Protein AF-A0A1V8UEM6-F1 (afdb_monomer)

Foldseek 3Di:
DPDDDDQCVVDPPFWDDPDADPPPRVVVRVVSGDDFQPVLVQVVVQVLDPPFDHWPHWDWDDDPPDIDIDTDGPDPDQDWDPPDPATEWAWSDWDCDLDPPHRNHTDTDTGDQDAAWCVVCVVVDDLVLLLQLLLQVLVVVLSVLPDDDPDFADKDFPPDDDDPDWADPDNGIIHDHDPCCLQALQADDQPTFGDDSSHTRHTYDNVRHHDDQLLVVVLDDPPLLDQDDPDPVPPPDDPVVSVSVRVSSVSSNVSNVVSQCPSPRNVVSVPQDNLVSCVVCCSNVVVVVPPLSVLVSLVVCQVCVVVNPHDDHRPDDQDPVSVVSD

Mean predicted aligned error: 10.41 Å

Solvent-accessible surface area (backbone atoms only — not comparable to full-atom values): 19768 Å² total; per-residue (Å²): 130,84,79,76,81,56,76,71,78,79,50,78,92,40,60,68,74,89,72,84,52,99,68,63,38,69,61,52,40,58,71,58,39,54,79,54,43,63,65,55,47,51,52,51,53,34,74,68,34,89,78,35,82,47,78,74,44,72,47,82,49,73,63,98,86,54,79,44,73,56,72,40,48,75,42,90,79,82,65,81,45,84,90,49,103,51,33,39,58,41,80,71,49,72,45,82,60,48,57,93,96,47,35,43,45,67,49,75,44,58,40,75,66,75,66,42,52,47,83,80,46,52,90,76,51,51,70,69,41,50,52,47,26,49,51,36,51,39,52,50,51,39,56,61,69,69,55,83,70,97,71,81,58,44,83,38,51,65,92,51,96,67,61,81,72,63,46,80,73,57,94,59,33,26,33,19,65,52,84,58,61,67,65,54,48,72,55,52,66,89,78,38,46,22,25,54,97,47,34,67,49,22,48,45,69,68,88,35,66,70,92,70,67,51,42,62,67,70,73,58,77,54,75,65,42,43,65,75,73,98,49,84,86,57,74,86,54,56,72,70,60,48,50,51,52,46,54,44,28,45,49,38,17,52,52,42,57,66,49,51,47,76,31,72,64,42,30,58,34,67,70,45,58,68,69,58,40,54,51,76,35,22,52,38,76,51,32,69,82,34,70,60,57,36,52,52,48,53,50,54,44,45,75,37,33,67,82,76,66,51,80,80,76,67,91,65,76,86,49,75,69,60,66,75,69,110

Sequence (326 aa):
MPARPRVKDAFDPYTYTQGRWLHKDEELRKVRSLKFDFEALLDVAIKCTIGAQRVVHCEKKEGGYNRVFLIRFDNESQQVNERTKVCTPRVIASSAWTGPGSVGAEYMITTVVPGKSLGDEWNSMNPLQHVECIKSLAGLAKDLCEANFPAFGSLYLNTRRHPFPTIALDADYCIGTDPETYRKGHLSRVKAVVLESAIVTGVIDWQHTAVEPAYVSEIETPDFGTELKLDEDLDNLHCDEQAAIIDDSERCAKVWAELAFPCYKMGKAVALEPVYRHFLAASYFGWLTKEIELISLINDIGRLWNAIGMTGECPYKVSNEDRERV

Secondary structure (DSSP, 8-state):
-PPPPPGGGTS-SSS--S---SSSHHHHHHHT-----HHHHHHHHHHTSTT--SEEEEEEEE-SS-EEEEEEESS--PPPP-SSSSB-PPEEEEE---STTS-SS-EEEEPPPPSEEHHHHGGG--HHHHHHHHHHHHHHHHHHHH---S--SEEEETTS---SSEEE-SSSEEEE--TTTTTS-------EEEEETTEEEEEE--TT-----TTTTTSS--GGGSPPP-STTSTTS-HHHHHHHHHHHHHHHHHHHHHHTTSHHHHHHHTS-HHHHHHHTTTTTTGGG-HHHHHHHHHHHHHHTTTTT--SS-S----HHHHH--

Structure (mmCIF, N/CA/C/O backbone):
data_AF-A0A1V8UEM6-F1
#
_entry.id   AF-A0A1V8UEM6-F1
#
loop_
_atom_site.group_PDB
_atom_site.id
_atom_site.type_symbol
_atom_site.label_atom_id
_atom_site.label_alt_id
_atom_site.label_comp_id
_atom_site.label_asym_id
_atom_site.label_entity_id
_atom_site.label_seq_id
_atom_site.pdbx_PDB_ins_code
_atom_site.Cartn_x
_atom_site.Cartn_y
_atom_site.Cartn_z
_atom_site.occupancy
_atom_site.B_iso_or_equiv
_atom_site.auth_seq_id
_atom_site.auth_comp_id
_atom_site.auth_asym_id
_atom_site.auth_atom_id
_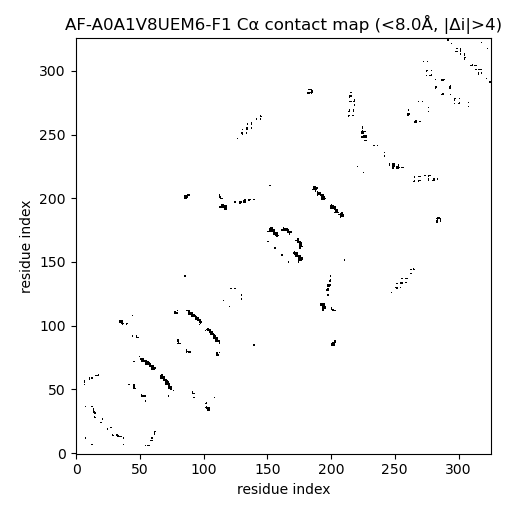atom_site.pdbx_PDB_model_num
ATOM 1 N N . MET A 1 1 ? -19.558 11.510 40.513 1.00 35.66 1 MET A N 1
ATOM 2 C CA . MET A 1 1 ? -18.547 11.903 39.507 1.00 35.66 1 MET A CA 1
ATOM 3 C C . MET A 1 1 ? -19.269 12.157 38.195 1.00 35.66 1 MET A C 1
ATOM 5 O O . MET A 1 1 ? -20.147 11.356 37.890 1.00 35.66 1 MET A O 1
ATOM 9 N N . PRO A 1 2 ? -18.989 13.245 37.459 1.00 35.34 2 PRO A N 1
ATOM 10 C CA . PRO A 1 2 ? -19.579 13.424 36.136 1.00 35.34 2 PRO A CA 1
ATOM 11 C C . PRO A 1 2 ? -19.119 12.276 35.228 1.00 35.34 2 PRO A C 1
ATOM 13 O O . PRO A 1 2 ? -17.953 11.878 35.272 1.00 35.34 2 PRO A O 1
ATOM 16 N N . ALA A 1 3 ? -20.048 11.701 34.462 1.00 47.12 3 ALA A N 1
ATOM 17 C CA . ALA A 1 3 ? -19.729 10.683 33.470 1.00 47.12 3 ALA A CA 1
ATOM 18 C C . ALA A 1 3 ? -18.689 11.253 32.492 1.00 47.12 3 ALA A C 1
ATOM 20 O O . ALA A 1 3 ? -18.850 12.373 32.006 1.00 47.12 3 ALA A O 1
ATOM 21 N N . ARG A 1 4 ? -17.603 10.511 32.237 1.00 48.50 4 ARG A N 1
ATOM 22 C CA . ARG A 1 4 ? -16.631 10.887 31.199 1.00 48.50 4 ARG A CA 1
ATOM 23 C C . ARG A 1 4 ? -17.366 11.000 29.851 1.00 48.50 4 ARG A C 1
ATOM 25 O O . ARG A 1 4 ? -18.235 10.159 29.606 1.00 48.50 4 ARG A O 1
ATOM 32 N N . PRO A 1 5 ? -17.028 11.984 28.995 1.00 53.19 5 PRO A N 1
ATOM 33 C CA . PRO A 1 5 ? -17.614 12.097 27.661 1.00 53.19 5 PRO A CA 1
ATOM 34 C C . PRO A 1 5 ? -17.446 10.784 26.902 1.00 53.19 5 PRO A C 1
ATOM 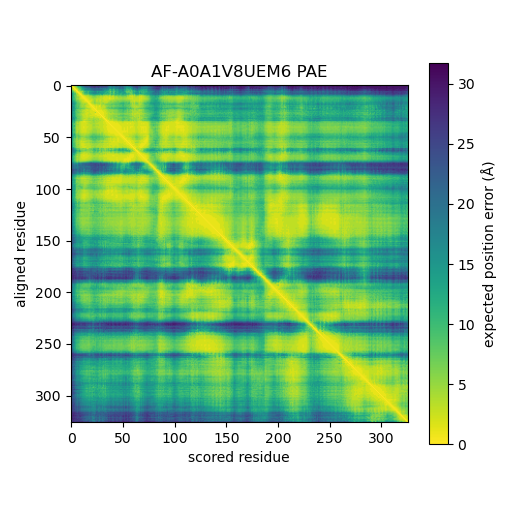36 O O . PRO A 1 5 ? -16.393 10.143 27.008 1.00 53.19 5 PRO A O 1
ATOM 39 N N . ARG A 1 6 ? -18.471 10.365 26.158 1.00 61.41 6 ARG A N 1
ATOM 40 C CA . ARG A 1 6 ? -18.336 9.193 25.291 1.00 61.41 6 ARG A CA 1
ATOM 41 C C . ARG A 1 6 ? -17.436 9.581 24.124 1.00 61.41 6 ARG A C 1
ATOM 43 O O . ARG A 1 6 ? -17.444 10.725 23.685 1.00 61.41 6 ARG A O 1
ATOM 50 N N . VAL A 1 7 ? -16.668 8.633 23.597 1.00 66.12 7 VAL A N 1
ATOM 51 C CA . VAL A 1 7 ? -15.707 8.894 22.509 1.00 66.12 7 VAL A CA 1
ATOM 52 C C . VAL A 1 7 ? -16.383 9.542 21.290 1.00 66.12 7 VAL A C 1
ATOM 54 O O . VAL A 1 7 ? -15.817 10.442 20.677 1.00 66.12 7 VAL A O 1
ATOM 57 N N . LYS A 1 8 ? -17.630 9.156 20.993 1.00 59.00 8 LYS A N 1
ATOM 58 C CA . LYS A 1 8 ? -18.454 9.744 19.923 1.00 59.00 8 LYS A CA 1
ATOM 59 C C . LYS A 1 8 ? -18.778 11.235 20.089 1.00 59.00 8 LYS A C 1
ATOM 61 O O . LYS A 1 8 ? -19.199 11.864 19.128 1.00 59.00 8 LYS A O 1
ATOM 66 N N . ASP A 1 9 ? -18.618 11.797 21.285 1.00 67.12 9 ASP A N 1
ATOM 67 C CA . ASP A 1 9 ? -18.887 13.216 21.532 1.00 67.12 9 ASP A CA 1
ATOM 68 C C . ASP A 1 9 ? -17.714 14.094 21.042 1.00 67.12 9 ASP A C 1
ATOM 70 O O . ASP A 1 9 ? -17.859 15.308 20.924 1.00 67.12 9 ASP A O 1
ATOM 74 N N . ALA A 1 10 ? -16.555 13.489 20.735 1.00 75.56 10 ALA A N 1
ATOM 75 C CA . ALA A 1 10 ? -15.357 14.190 20.273 1.00 75.56 10 ALA A CA 1
ATOM 76 C C . ALA A 1 10 ? -15.294 14.379 18.745 1.00 75.56 10 ALA A C 1
ATOM 78 O O . ALA A 1 10 ? -14.666 15.329 18.280 1.00 75.56 10 ALA A O 1
ATOM 79 N N . PHE A 1 11 ? -15.912 13.491 17.957 1.00 85.00 11 PHE A N 1
ATOM 80 C CA . PHE A 1 11 ? -15.949 13.580 16.492 1.00 85.00 11 PHE A CA 1
ATOM 81 C C . PHE A 1 11 ? -17.078 12.726 15.895 1.00 85.00 11 PHE A C 1
ATOM 83 O O . PHE A 1 11 ? -17.562 11.788 16.522 1.00 85.00 11 PHE A O 1
ATOM 90 N N . ASP A 1 12 ? -17.453 13.014 14.645 1.00 87.75 12 ASP A N 1
ATOM 91 C CA . ASP A 1 12 ? -18.433 12.228 13.886 1.00 87.75 12 ASP A CA 1
ATOM 92 C C . ASP A 1 12 ? -17.777 11.016 13.175 1.00 87.75 12 ASP A C 1
ATOM 94 O O . ASP A 1 12 ? -16.992 11.211 12.231 1.00 87.75 12 ASP A O 1
ATOM 98 N N . PRO A 1 13 ? -18.091 9.762 13.566 1.00 88.12 13 PRO A N 1
ATOM 99 C CA . PRO A 1 13 ? -17.547 8.560 12.928 1.00 88.12 13 PRO A CA 1
ATOM 100 C C . PRO A 1 13 ? -18.233 8.202 11.594 1.00 88.12 13 PRO A C 1
ATOM 102 O O . PRO A 1 13 ? -17.740 7.343 10.854 1.00 88.12 13 PRO A O 1
ATOM 105 N N . TYR A 1 14 ? -19.365 8.836 11.267 1.00 88.81 14 TYR A N 1
ATOM 106 C CA . TYR A 1 14 ? -20.274 8.402 10.202 1.00 88.81 14 TYR A CA 1
ATOM 107 C C . TYR A 1 14 ? -20.132 9.175 8.896 1.00 88.81 14 TYR A C 1
ATOM 109 O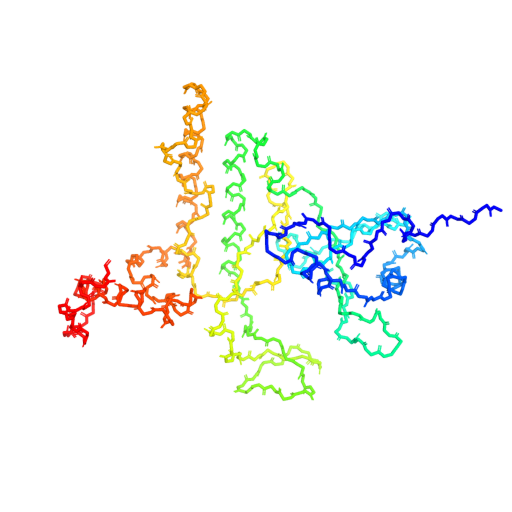 O . TYR A 1 14 ? -20.471 8.635 7.837 1.00 88.81 14 TYR A O 1
ATOM 117 N N . THR A 1 15 ? -19.668 10.420 8.934 1.00 86.62 15 THR A N 1
ATOM 118 C CA . THR A 1 15 ? -19.617 11.288 7.748 1.00 86.62 15 THR A CA 1
ATOM 119 C C . THR A 1 15 ? -18.204 11.394 7.200 1.00 86.62 15 THR A C 1
ATOM 121 O O . THR A 1 15 ? -17.257 11.572 7.960 1.00 86.62 15 THR A O 1
ATOM 124 N N . TYR A 1 16 ? -18.069 11.325 5.874 1.00 83.94 16 TYR A N 1
ATOM 125 C CA . TYR A 1 16 ? -16.806 11.596 5.192 1.00 83.94 16 TYR A CA 1
ATOM 126 C C . TYR A 1 16 ? -16.480 13.095 5.232 1.00 83.94 16 TYR A C 1
ATOM 128 O O . TYR A 1 16 ? -17.301 13.929 4.841 1.00 83.94 16 TYR A O 1
ATOM 136 N N . THR A 1 17 ? -15.277 13.430 5.693 1.00 84.25 17 THR A N 1
ATOM 137 C CA . THR A 1 17 ? -14.849 14.804 5.991 1.00 84.25 17 THR A CA 1
ATOM 138 C C . THR A 1 17 ? -13.594 15.255 5.247 1.00 84.25 17 THR A C 1
ATOM 140 O O . THR A 1 17 ? -13.463 16.456 5.025 1.00 84.25 17 THR A O 1
ATOM 143 N N . GLN A 1 18 ? -12.727 14.336 4.807 1.00 79.50 18 GLN A N 1
ATOM 144 C CA . GLN A 1 18 ? -11.406 14.680 4.252 1.00 79.50 18 GLN A CA 1
ATOM 145 C C . GLN A 1 18 ? -11.382 15.351 2.869 1.00 79.50 18 GLN A C 1
ATOM 147 O O . GLN A 1 18 ? -10.369 15.944 2.513 1.00 79.50 18 GLN A O 1
ATOM 152 N N . GLY A 1 19 ? -12.455 15.283 2.084 1.00 80.06 19 GLY A N 1
ATOM 153 C CA . GLY A 1 19 ? -12.450 15.788 0.7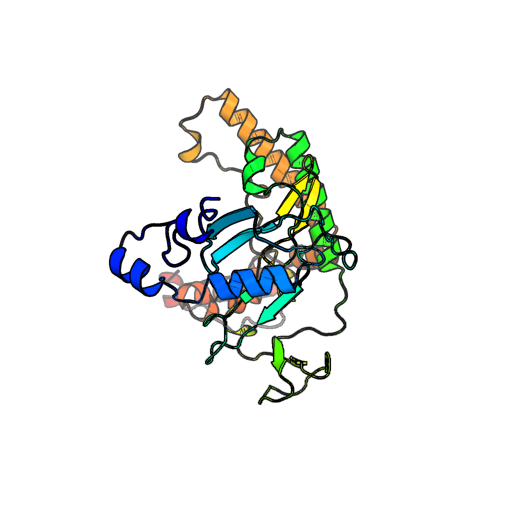10 1.00 80.06 19 GLY A CA 1
ATOM 154 C C . GLY A 1 19 ? -13.765 16.431 0.295 1.00 80.06 19 GLY A C 1
ATOM 155 O O . GLY A 1 19 ? -14.796 16.297 0.969 1.00 80.06 19 GLY A O 1
ATOM 156 N N . ARG A 1 20 ? -13.713 17.140 -0.832 1.00 83.88 20 ARG A N 1
ATOM 157 C CA . ARG A 1 20 ? -14.875 17.682 -1.538 1.00 83.88 20 ARG A CA 1
ATOM 158 C C . ARG A 1 20 ? -14.791 17.304 -3.003 1.00 83.88 20 ARG A C 1
ATOM 160 O O . ARG A 1 20 ? -13.701 17.239 -3.566 1.00 83.88 20 ARG A O 1
ATOM 167 N N . TRP A 1 21 ? -15.943 17.071 -3.612 1.00 84.06 21 TRP A N 1
ATOM 168 C CA . TRP A 1 21 ? -16.027 16.843 -5.049 1.00 84.06 21 TRP A CA 1
ATOM 169 C C . TRP A 1 21 ? -16.442 18.121 -5.760 1.00 84.06 21 TRP A C 1
ATOM 171 O O . TRP A 1 21 ? -17.300 18.858 -5.287 1.00 84.06 21 TRP A O 1
ATOM 181 N N . LEU A 1 22 ? -15.872 18.358 -6.939 1.00 88.69 22 LEU A N 1
ATOM 182 C CA . LEU A 1 22 ? -16.297 19.471 -7.791 1.00 88.69 22 LEU A CA 1
ATOM 183 C C . LEU A 1 22 ? -17.721 19.266 -8.332 1.00 88.69 22 LEU A C 1
ATOM 185 O O . LEU A 1 22 ? -18.439 20.227 -8.586 1.00 88.69 22 LEU A O 1
ATOM 189 N N . HIS A 1 23 ? -18.146 18.010 -8.489 1.00 87.88 23 HIS A N 1
ATOM 190 C CA . HIS A 1 23 ? -19.462 17.644 -8.999 1.00 87.88 23 HIS A CA 1
ATOM 191 C C . HIS A 1 23 ? -20.229 16.812 -7.967 1.00 87.88 23 HIS A C 1
ATOM 193 O O . HIS A 1 23 ? -19.696 15.820 -7.476 1.00 87.88 23 HIS A O 1
ATOM 199 N N . LYS A 1 24 ? -21.487 17.183 -7.679 1.00 89.06 24 LYS A N 1
ATOM 200 C CA . LYS A 1 24 ? -22.407 16.441 -6.788 1.00 89.06 24 LYS A CA 1
ATOM 201 C C . LYS A 1 24 ? -21.837 16.143 -5.391 1.00 89.06 24 LYS A C 1
ATOM 203 O O . LYS A 1 24 ? -21.993 15.045 -4.860 1.00 89.06 24 LYS A O 1
ATOM 208 N N . ASP A 1 25 ? -21.136 17.112 -4.801 1.00 88.81 25 ASP A N 1
ATOM 209 C CA . ASP A 1 25 ? -20.469 16.954 -3.501 1.00 88.81 25 ASP A CA 1
ATOM 210 C C . ASP A 1 25 ? -21.409 16.460 -2.395 1.00 88.81 25 ASP A C 1
ATOM 212 O O . ASP A 1 25 ? -21.073 15.547 -1.640 1.00 88.81 25 ASP A O 1
ATOM 216 N N . GLU A 1 26 ? -22.597 17.056 -2.296 1.00 89.25 26 GLU A N 1
ATOM 217 C CA . GLU A 1 26 ? -23.545 16.723 -1.241 1.00 89.25 26 GLU A CA 1
ATOM 218 C C . GLU A 1 26 ? -24.074 15.294 -1.396 1.00 89.25 26 GLU A C 1
ATOM 220 O O . GLU A 1 26 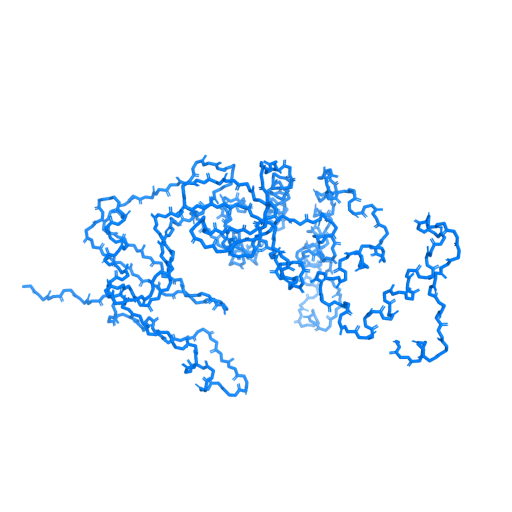? -24.115 14.537 -0.423 1.00 89.25 26 GLU A O 1
ATOM 225 N N . GLU A 1 27 ? -24.442 14.895 -2.614 1.00 89.00 27 GLU A N 1
ATOM 226 C CA . GLU A 1 27 ? -24.907 13.544 -2.906 1.00 89.00 27 GLU A CA 1
ATOM 227 C C . GLU A 1 27 ? -23.800 12.514 -2.675 1.00 89.00 27 GLU A C 1
ATOM 229 O O . GLU A 1 27 ? -24.042 11.490 -2.034 1.00 89.00 27 GLU A O 1
ATOM 234 N N . LEU A 1 28 ? -22.573 12.796 -3.120 1.00 85.44 28 LEU A N 1
ATOM 235 C CA . LEU A 1 28 ? -21.431 11.902 -2.924 1.00 85.44 28 LEU A CA 1
ATOM 236 C C . LEU A 1 28 ? -21.079 11.746 -1.439 1.00 85.44 28 LEU A C 1
ATOM 238 O O . LEU A 1 28 ? -20.821 10.628 -0.988 1.00 85.44 28 LEU A O 1
ATOM 242 N N . ARG A 1 29 ? -21.156 12.818 -0.639 1.00 86.69 29 ARG A N 1
ATOM 243 C CA . ARG A 1 29 ? -20.989 12.730 0.821 1.00 86.69 29 ARG A CA 1
ATOM 244 C C . ARG A 1 29 ? -22.099 11.927 1.494 1.00 86.69 29 ARG A C 1
ATOM 246 O O . ARG A 1 29 ? -21.801 11.157 2.407 1.00 86.69 29 ARG A O 1
ATOM 253 N N . LYS A 1 30 ? -23.353 12.061 1.046 1.00 85.88 30 LYS A N 1
ATOM 254 C CA . LYS A 1 30 ? -24.478 11.255 1.554 1.00 85.88 30 LYS A CA 1
ATOM 255 C C . LYS A 1 30 ? -24.289 9.771 1.244 1.00 85.88 30 LYS A C 1
ATOM 257 O O . LYS A 1 30 ? -24.444 8.954 2.145 1.00 85.88 30 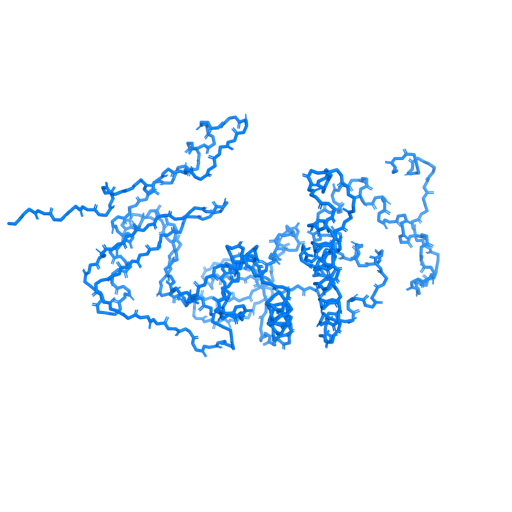LYS A O 1
ATOM 262 N N . VAL A 1 31 ? -23.899 9.427 0.015 1.00 84.56 31 VAL A N 1
ATOM 263 C CA . VAL A 1 31 ? -23.644 8.033 -0.402 1.00 84.56 31 VAL A CA 1
ATOM 264 C C . VAL A 1 31 ? -22.458 7.426 0.350 1.00 84.56 31 VAL A C 1
ATOM 266 O O . VAL A 1 31 ? -22.478 6.245 0.680 1.00 84.56 31 VAL A O 1
ATOM 269 N N . ARG A 1 32 ? -21.437 8.227 0.671 1.00 82.38 32 ARG A N 1
ATOM 270 C CA . ARG A 1 32 ? -20.277 7.784 1.457 1.00 82.38 32 ARG A CA 1
ATOM 271 C C . ARG A 1 32 ? -20.501 7.829 2.965 1.00 82.38 32 ARG A C 1
ATOM 273 O O . ARG A 1 32 ? -19.556 7.551 3.700 1.00 82.38 32 ARG A O 1
ATOM 280 N N . SER A 1 33 ? -21.694 8.184 3.448 1.00 83.25 33 SER A N 1
ATOM 281 C CA . SER A 1 33 ? -22.037 8.071 4.866 1.00 83.25 33 SER A CA 1
ATOM 282 C C . SER A 1 33 ? -22.341 6.613 5.203 1.00 83.25 33 SER A C 1
ATOM 284 O O . SER A 1 33 ? -23.267 6.017 4.662 1.00 83.25 33 SER A O 1
ATOM 286 N N . LEU A 1 34 ? -21.554 6.039 6.111 1.00 83.50 34 LEU A N 1
ATOM 287 C CA . LEU A 1 34 ? -21.739 4.676 6.592 1.00 83.50 34 LEU A CA 1
ATOM 288 C C . LEU A 1 34 ? -22.313 4.737 8.003 1.00 83.50 34 LEU A C 1
ATOM 290 O O . LEU A 1 34 ? -21.684 5.306 8.899 1.00 83.50 34 LEU A O 1
ATOM 294 N N . LYS A 1 35 ? -23.498 4.151 8.185 1.00 85.50 35 LYS A N 1
ATOM 295 C CA . LYS A 1 35 ? -24.111 3.952 9.499 1.00 85.50 35 LYS A CA 1
ATOM 296 C C . LYS A 1 35 ? -23.724 2.578 10.020 1.00 85.50 35 LYS A C 1
ATOM 298 O O . LYS A 1 35 ? -23.972 1.581 9.355 1.00 85.50 35 LYS A O 1
ATOM 303 N N . PHE A 1 36 ? -23.145 2.553 11.206 1.00 91.38 36 PHE A N 1
ATOM 304 C CA . PHE A 1 36 ? -22.746 1.344 11.912 1.00 91.38 36 PHE A CA 1
ATOM 305 C C . PHE A 1 36 ? -22.768 1.636 13.415 1.00 91.38 36 PHE A C 1
ATOM 307 O O . PHE A 1 36 ? -22.827 2.798 13.823 1.00 91.38 36 PHE A O 1
ATOM 314 N N . ASP A 1 37 ? -22.755 0.605 14.244 1.00 92.38 37 ASP A N 1
ATOM 315 C CA . ASP A 1 37 ? -22.685 0.759 15.690 1.00 92.38 37 ASP A CA 1
ATOM 316 C C . ASP A 1 37 ? -21.231 1.003 16.116 1.00 92.38 37 ASP A C 1
ATOM 318 O O . ASP A 1 37 ? -20.429 0.081 16.279 1.00 92.38 37 ASP A O 1
ATOM 322 N N . PHE A 1 38 ? -20.879 2.283 16.255 1.00 91.94 38 PHE A N 1
ATOM 323 C CA . PHE A 1 38 ? -19.532 2.692 16.642 1.00 91.94 38 PHE A CA 1
ATOM 324 C C . PHE A 1 38 ? -19.169 2.243 18.064 1.00 91.94 38 PHE A C 1
ATOM 326 O O . PHE A 1 38 ? -18.025 1.870 18.302 1.00 91.94 38 PHE A O 1
ATOM 333 N N . GLU A 1 39 ? -20.123 2.220 18.996 1.00 91.56 39 GLU A N 1
ATOM 334 C CA . GLU A 1 39 ? -19.853 1.781 20.372 1.00 91.56 39 GLU A CA 1
ATOM 335 C C . GLU A 1 39 ? -19.611 0.268 20.407 1.00 91.56 39 GLU A C 1
ATOM 337 O O . GLU A 1 39 ? -18.652 -0.184 21.030 1.00 91.56 39 GLU A O 1
ATOM 342 N N . ALA A 1 40 ? -20.389 -0.513 19.648 1.00 93.12 40 ALA A N 1
ATOM 343 C CA . ALA A 1 40 ? -20.135 -1.944 19.496 1.00 93.12 40 ALA A CA 1
ATOM 344 C C . ALA A 1 40 ? -18.751 -2.226 18.885 1.00 93.12 40 ALA A C 1
ATOM 346 O O . ALA A 1 40 ? -18.084 -3.177 19.293 1.00 93.12 40 ALA A O 1
ATOM 347 N N . LEU A 1 41 ? -18.282 -1.396 17.942 1.00 93.75 41 LEU A N 1
ATOM 348 C CA . LEU A 1 41 ? -16.925 -1.514 17.398 1.00 93.75 41 LEU A CA 1
ATOM 349 C C . LEU A 1 41 ? -15.855 -1.276 18.477 1.00 93.75 41 LEU A C 1
ATOM 351 O O . LEU A 1 41 ? -14.890 -2.039 18.556 1.00 93.75 41 LEU A O 1
ATOM 355 N N . LEU A 1 42 ? -16.027 -0.256 19.328 1.00 92.69 42 LEU A N 1
ATOM 356 C CA . LEU A 1 42 ? -15.114 0.001 20.448 1.00 92.69 42 LEU A CA 1
ATOM 357 C C . LEU A 1 42 ? -15.135 -1.144 21.470 1.00 92.69 42 LEU A C 1
ATOM 359 O O . LEU A 1 42 ? -14.075 -1.550 21.946 1.00 92.69 42 LEU A O 1
ATOM 363 N N . ASP A 1 43 ? -16.307 -1.713 21.758 1.00 93.00 43 ASP A N 1
ATOM 364 C CA . ASP A 1 43 ? -16.449 -2.866 22.652 1.00 93.00 43 ASP A CA 1
ATOM 365 C C . ASP A 1 43 ? -15.702 -4.095 22.128 1.00 93.00 43 ASP A C 1
ATOM 367 O O . ASP A 1 43 ? -15.044 -4.800 22.899 1.00 93.00 43 ASP A O 1
ATOM 371 N N . VAL A 1 44 ? -15.775 -4.364 20.819 1.00 93.69 44 VAL A N 1
ATOM 372 C CA . VAL A 1 44 ? -14.976 -5.423 20.185 1.00 93.69 44 VAL A CA 1
ATOM 373 C C . VAL A 1 44 ? -13.485 -5.118 20.348 1.00 93.69 44 VAL A C 1
ATOM 375 O O . VAL A 1 44 ? -12.726 -5.992 20.762 1.00 93.69 44 VAL A O 1
ATOM 378 N N . ALA A 1 45 ? -13.063 -3.879 20.088 1.00 92.12 45 ALA A N 1
ATOM 379 C CA . ALA A 1 45 ? -11.662 -3.481 20.185 1.00 92.12 45 ALA A CA 1
ATOM 380 C C . ALA A 1 45 ? -11.095 -3.622 21.610 1.00 92.12 45 ALA A C 1
ATOM 382 O O . ALA A 1 45 ? -9.979 -4.119 21.772 1.00 92.12 45 ALA A O 1
ATOM 383 N N . ILE A 1 46 ? -11.873 -3.274 22.642 1.00 91.94 46 ILE A N 1
ATOM 384 C CA . ILE A 1 46 ? -11.509 -3.497 24.051 1.00 91.94 46 ILE A CA 1
ATOM 385 C C . ILE A 1 46 ? -11.383 -4.999 24.333 1.00 91.94 46 ILE A C 1
ATOM 387 O O . ILE A 1 46 ? -10.349 -5.441 24.826 1.00 91.94 46 ILE A O 1
ATOM 391 N N . LYS A 1 47 ? -12.397 -5.804 23.981 1.00 92.19 47 LYS A N 1
ATOM 392 C CA . LYS A 1 47 ? -12.410 -7.257 24.253 1.00 92.19 47 LYS A CA 1
ATOM 393 C C . LYS A 1 47 ? -11.238 -7.996 23.611 1.00 92.19 47 LYS A C 1
ATOM 395 O O . LYS A 1 47 ? -10.748 -8.972 24.171 1.00 92.19 47 LYS A O 1
ATOM 400 N N . CYS A 1 48 ? -10.806 -7.547 22.438 1.00 89.56 48 CYS A N 1
ATOM 401 C CA . CYS A 1 48 ? -9.709 -8.154 21.695 1.00 89.56 48 CYS A CA 1
ATOM 402 C C . CYS A 1 48 ? -8.317 -7.673 22.145 1.00 89.56 48 CYS A C 1
ATOM 404 O O . CYS A 1 48 ? -7.313 -8.234 21.705 1.00 89.56 48 CYS A O 1
ATOM 406 N N . THR A 1 49 ? -8.233 -6.669 23.023 1.00 86.56 49 THR A N 1
ATOM 407 C CA . THR A 1 49 ? -6.963 -6.084 23.469 1.00 86.56 49 THR A CA 1
ATOM 408 C C . THR A 1 49 ? -6.646 -6.508 24.904 1.00 86.56 49 THR A C 1
ATOM 410 O O . THR A 1 49 ? -7.344 -6.156 25.852 1.00 86.56 49 THR A O 1
ATOM 413 N N . ILE A 1 50 ? -5.557 -7.262 25.085 1.00 85.38 50 ILE A N 1
ATOM 414 C CA . ILE A 1 50 ? -5.182 -7.842 26.385 1.00 85.38 50 ILE A CA 1
ATOM 415 C C . ILE A 1 50 ? -4.928 -6.741 27.421 1.00 85.38 50 ILE A C 1
ATOM 417 O O . ILE A 1 50 ? -3.993 -5.959 27.287 1.00 85.38 50 ILE A O 1
ATOM 421 N N . GLY A 1 51 ? -5.723 -6.722 28.491 1.00 86.38 51 GLY A N 1
ATOM 422 C CA . GLY A 1 51 ? -5.568 -5.777 29.600 1.00 86.38 51 GLY A CA 1
ATOM 423 C C . GLY A 1 51 ? -6.210 -4.405 29.375 1.00 86.38 51 GLY A C 1
ATOM 424 O O . GLY A 1 51 ? -6.166 -3.585 30.287 1.00 86.38 51 GLY A O 1
ATOM 425 N N . ALA A 1 52 ? -6.826 -4.157 28.216 1.00 89.56 52 ALA A N 1
ATOM 426 C CA . ALA A 1 52 ? -7.602 -2.944 27.989 1.00 89.56 52 ALA A CA 1
ATOM 427 C C . ALA A 1 52 ? -8.944 -3.031 28.727 1.00 89.56 52 ALA A C 1
ATOM 429 O O . ALA A 1 52 ? -9.630 -4.053 28.674 1.00 89.56 52 ALA A O 1
ATOM 430 N N . GLN A 1 53 ? -9.342 -1.949 29.392 1.00 90.50 53 GLN A N 1
ATOM 431 C CA . GLN A 1 53 ? -10.664 -1.824 30.014 1.00 90.50 53 GLN A CA 1
ATOM 432 C C . GLN A 1 53 ? -11.478 -0.690 29.402 1.00 90.50 53 GLN A C 1
ATOM 434 O O . GLN A 1 53 ? -12.708 -0.728 29.441 1.00 90.50 53 GLN A O 1
ATOM 439 N N . ARG A 1 54 ? -10.818 0.333 28.849 1.00 89.69 54 ARG A N 1
ATOM 440 C CA . ARG A 1 54 ? -11.503 1.455 28.203 1.00 89.69 54 ARG A CA 1
ATOM 441 C C . ARG A 1 54 ? -10.665 2.086 27.100 1.00 89.69 54 ARG A C 1
ATOM 443 O O . ARG A 1 54 ? -9.438 2.048 27.118 1.00 89.69 54 ARG A O 1
ATOM 450 N N . VAL A 1 55 ? -11.348 2.780 26.200 1.00 89.12 55 VAL A N 1
ATOM 451 C CA . VAL A 1 55 ? -10.720 3.695 25.244 1.00 89.12 55 VAL A CA 1
ATOM 452 C C . VAL A 1 55 ? -10.391 5.010 25.953 1.00 89.12 55 VAL A C 1
ATOM 454 O O . VAL A 1 55 ? -11.261 5.619 26.580 1.00 89.12 55 VAL A O 1
ATOM 457 N N . VAL A 1 56 ? -9.135 5.450 25.873 1.00 89.69 56 VAL A N 1
ATOM 458 C CA . VAL A 1 56 ? -8.688 6.747 26.417 1.00 89.69 56 VAL A CA 1
ATOM 459 C C . VAL A 1 56 ? -8.635 7.830 25.351 1.00 89.69 56 VAL A C 1
ATOM 461 O O . VAL A 1 56 ? -8.797 9.006 25.665 1.00 89.69 56 VAL A O 1
ATOM 464 N N . HIS A 1 57 ? -8.424 7.438 24.097 1.00 87.69 57 HIS A N 1
ATOM 465 C CA . HIS A 1 57 ? -8.394 8.347 22.967 1.00 87.69 57 HIS A CA 1
ATOM 466 C C . HIS A 1 57 ? -8.784 7.601 21.694 1.00 87.69 57 HIS A C 1
ATOM 468 O O . HIS A 1 57 ? -8.434 6.437 21.517 1.00 87.69 57 HIS A O 1
ATOM 474 N N . CYS A 1 58 ? -9.493 8.282 20.807 1.00 88.75 58 CYS A N 1
ATOM 475 C CA . CYS A 1 58 ? -9.770 7.793 19.471 1.00 88.75 58 CYS A CA 1
ATOM 476 C C . CYS A 1 58 ? -9.737 8.980 18.521 1.00 88.75 58 CYS A C 1
ATOM 478 O O . CYS A 1 58 ? -10.344 10.011 18.808 1.00 88.75 58 CYS A O 1
ATOM 480 N N . GLU A 1 59 ? -9.083 8.807 17.385 1.00 87.94 59 GLU A N 1
ATOM 481 C CA . GLU A 1 59 ? -9.155 9.743 16.270 1.00 87.94 59 GLU A CA 1
ATOM 482 C C . GLU A 1 59 ? -9.584 9.011 15.002 1.00 87.94 59 GLU A C 1
ATOM 484 O O . GLU A 1 59 ? -9.364 7.806 14.850 1.00 87.94 59 GLU A O 1
ATOM 489 N N . LYS A 1 60 ? -10.213 9.746 14.087 1.00 88.12 60 LYS A N 1
ATOM 490 C CA . LYS A 1 60 ? -10.627 9.239 12.782 1.00 88.12 60 LYS A CA 1
ATOM 491 C C . LYS A 1 60 ? -9.672 9.759 11.714 1.00 88.12 60 LYS A C 1
ATOM 493 O O . LYS A 1 60 ? -9.528 10.967 11.551 1.00 88.12 60 LYS A O 1
ATOM 498 N N . LYS A 1 61 ? -9.094 8.844 10.941 1.00 84.75 61 LYS A N 1
ATOM 499 C CA . LYS A 1 61 ? -8.410 9.118 9.675 1.00 84.75 61 LYS A CA 1
ATOM 500 C C . LYS A 1 61 ? -9.212 8.492 8.542 1.00 84.75 61 LYS A C 1
ATOM 502 O O . LYS A 1 61 ? -9.747 7.396 8.675 1.00 84.75 61 LYS A O 1
ATOM 507 N N . GLU A 1 62 ? -9.345 9.195 7.429 1.00 78.81 62 GLU A N 1
ATOM 508 C CA . GLU A 1 62 ? -10.184 8.744 6.318 1.00 78.81 62 GLU A CA 1
ATOM 509 C C . GLU A 1 62 ? -9.340 8.664 5.056 1.00 78.81 62 GLU A C 1
ATOM 511 O O . GLU A 1 62 ? -8.653 9.619 4.720 1.00 78.81 62 GLU A O 1
ATOM 516 N N . GLY A 1 63 ? -9.388 7.525 4.367 1.00 70.62 63 GLY A N 1
ATOM 517 C CA . GLY A 1 63 ? -8.778 7.362 3.052 1.00 70.62 63 GLY A CA 1
ATOM 518 C C . GLY A 1 63 ? -9.818 7.371 1.930 1.00 70.62 63 GLY A C 1
ATOM 519 O O . GLY A 1 63 ? -11.010 7.619 2.136 1.00 70.62 63 GLY A O 1
ATOM 520 N N . GLY A 1 64 ? -9.369 7.034 0.719 1.00 66.69 64 GLY A N 1
ATOM 521 C CA . GLY A 1 64 ? -10.248 6.877 -0.446 1.00 66.69 64 GLY A CA 1
ATOM 522 C C . GLY A 1 64 ? -11.205 5.679 -0.356 1.00 66.69 64 GLY A C 1
ATOM 523 O O . GLY A 1 64 ? -12.286 5.721 -0.945 1.00 66.69 64 GLY A O 1
ATOM 524 N N . TYR A 1 65 ? -10.855 4.649 0.421 1.00 72.06 65 TYR A N 1
ATOM 525 C CA . TYR A 1 65 ? -11.592 3.377 0.479 1.00 72.06 65 TYR A CA 1
ATOM 526 C C . TYR A 1 65 ? -12.146 3.063 1.871 1.00 72.06 65 TYR A C 1
ATOM 528 O O . TYR A 1 65 ? -13.320 2.729 1.994 1.00 72.06 65 TYR A O 1
ATOM 536 N N . ASN A 1 66 ? -11.333 3.246 2.915 1.00 80.25 66 ASN A N 1
ATOM 537 C CA . ASN A 1 66 ? -11.666 2.859 4.285 1.00 80.25 66 ASN A CA 1
ATOM 538 C C . ASN A 1 66 ? -11.627 4.044 5.256 1.00 80.25 66 ASN A C 1
ATOM 540 O O . ASN A 1 66 ? -10.924 5.037 5.042 1.00 80.2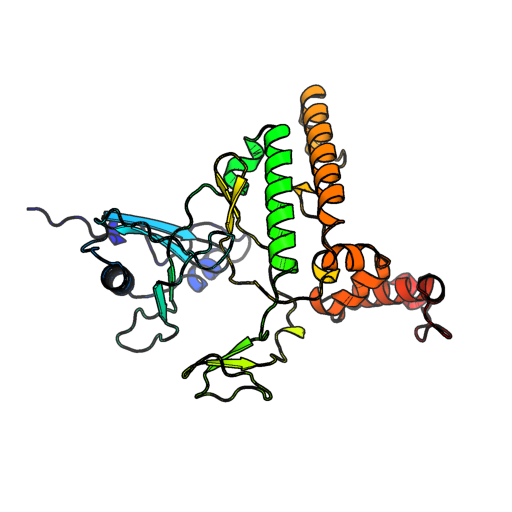5 66 ASN A O 1
ATOM 544 N N . ARG A 1 67 ? -12.363 3.903 6.362 1.00 85.50 67 ARG A N 1
ATOM 545 C CA . ARG A 1 67 ? -12.212 4.748 7.551 1.00 85.50 67 ARG A CA 1
ATOM 546 C C . ARG A 1 67 ? -11.360 4.018 8.568 1.00 85.50 67 ARG A C 1
ATOM 548 O O . ARG A 1 67 ? -11.641 2.872 8.904 1.00 85.50 67 ARG A O 1
ATOM 555 N N . VAL A 1 68 ? -10.338 4.700 9.054 1.00 87.94 68 VAL A N 1
ATOM 556 C CA . VAL A 1 68 ? -9.383 4.180 10.023 1.00 87.94 68 VAL A CA 1
ATOM 557 C C . VAL A 1 68 ? -9.606 4.911 11.337 1.00 87.94 68 VAL A C 1
ATOM 559 O O . VAL A 1 68 ? -9.590 6.139 11.387 1.00 87.94 68 VAL A O 1
ATOM 562 N N . PHE A 1 69 ? -9.806 4.159 12.411 1.00 90.38 69 PHE A N 1
ATOM 563 C CA . PHE A 1 69 ? -9.892 4.708 13.758 1.00 90.38 69 PHE A CA 1
ATOM 564 C C . PHE A 1 69 ? -8.606 4.358 14.500 1.00 90.38 69 PHE A C 1
ATOM 566 O O . PHE A 1 69 ? -8.315 3.179 14.699 1.00 90.38 69 PHE A O 1
ATOM 573 N N . LEU A 1 70 ? -7.824 5.364 14.893 1.00 89.00 70 LEU A N 1
ATOM 574 C CA . LEU A 1 70 ? -6.656 5.141 15.740 1.00 89.00 70 LEU A CA 1
ATOM 575 C C . LEU A 1 70 ? -7.119 5.209 17.188 1.00 89.00 70 LEU A C 1
ATOM 577 O O . LEU A 1 70 ? -7.444 6.278 17.701 1.00 89.00 70 LEU A O 1
ATOM 581 N N . ILE A 1 71 ? -7.170 4.042 17.823 1.00 89.44 71 ILE A N 1
ATOM 582 C CA . ILE A 1 71 ? -7.691 3.859 19.174 1.00 89.44 71 ILE A CA 1
ATOM 583 C C . ILE A 1 71 ? -6.511 3.672 20.128 1.00 89.44 71 ILE A C 1
ATOM 585 O O . ILE A 1 71 ? -5.659 2.812 19.914 1.00 89.44 71 ILE A O 1
ATOM 589 N N . ARG A 1 72 ? -6.474 4.463 21.202 1.00 88.75 72 ARG A N 1
ATOM 590 C CA . ARG A 1 72 ? -5.603 4.231 22.358 1.00 88.75 72 ARG A CA 1
ATOM 591 C C . ARG A 1 72 ? -6.446 3.757 23.530 1.00 88.75 72 ARG A C 1
ATOM 593 O O . ARG A 1 72 ? -7.491 4.340 23.836 1.00 88.75 72 ARG A O 1
ATOM 600 N N . PHE A 1 73 ? -5.957 2.727 24.199 1.00 89.62 73 PHE A N 1
ATOM 601 C CA . PHE A 1 73 ? -6.570 2.134 25.381 1.00 89.62 73 PHE A CA 1
ATOM 602 C C . PHE A 1 73 ? -5.845 2.588 26.652 1.00 89.62 73 PHE A C 1
ATOM 604 O O . PHE A 1 73 ? -4.832 3.279 26.591 1.00 89.62 73 PHE A O 1
ATOM 611 N N . ASP A 1 74 ? -6.391 2.232 27.810 1.00 88.62 74 ASP A N 1
ATOM 612 C CA . ASP A 1 74 ? -5.791 2.510 29.116 1.00 88.62 74 ASP A CA 1
ATOM 613 C C . ASP A 1 74 ? -4.623 1.586 29.485 1.00 88.62 74 ASP A C 1
ATOM 615 O O . ASP A 1 74 ? -3.963 1.821 30.495 1.00 88.62 74 ASP A O 1
ATOM 619 N N . ASN A 1 75 ? -4.345 0.569 28.670 1.00 82.88 75 ASN A N 1
ATOM 620 C CA . ASN A 1 75 ? -3.142 -0.243 28.777 1.00 82.88 75 ASN A CA 1
ATOM 621 C C . ASN A 1 75 ? -2.019 0.311 27.878 1.00 82.88 75 ASN A C 1
ATOM 623 O O . ASN A 1 75 ? -2.253 0.858 26.804 1.00 82.88 75 ASN A O 1
ATOM 627 N N . GLU A 1 76 ? -0.768 0.136 28.297 1.00 62.16 76 GLU A N 1
ATOM 628 C CA . GLU A 1 76 ? 0.411 0.578 27.532 1.00 62.16 76 GLU A CA 1
ATOM 629 C C . GLU A 1 76 ? 0.940 -0.506 26.570 1.00 62.16 76 GLU A C 1
ATOM 631 O O . GLU A 1 76 ? 2.073 -0.438 26.099 1.00 62.16 76 GLU A O 1
ATOM 636 N N . SER A 1 77 ? 0.157 -1.549 26.270 1.00 55.69 77 SER A N 1
ATOM 637 C CA . SER A 1 77 ? 0.678 -2.696 25.521 1.00 55.69 77 SER A CA 1
ATOM 638 C C . SER A 1 77 ? 0.702 -2.443 24.010 1.00 55.69 77 SER A C 1
ATOM 640 O O . SER A 1 77 ? -0.333 -2.522 23.344 1.00 55.69 77 SER A O 1
ATOM 642 N N . GLN A 1 78 ? 1.891 -2.234 23.446 1.00 55.03 78 GLN A N 1
ATOM 643 C CA . GLN A 1 78 ? 2.142 -2.426 22.016 1.00 55.03 78 GLN A CA 1
ATOM 644 C C . GLN A 1 78 ? 2.443 -3.903 21.741 1.00 55.03 78 GLN A C 1
ATOM 646 O O . GLN A 1 78 ? 3.351 -4.482 22.329 1.00 55.03 78 GLN A O 1
ATOM 651 N N . GLN A 1 79 ? 1.675 -4.522 20.842 1.00 53.12 79 GLN A N 1
ATOM 652 C CA . GLN A 1 79 ? 1.978 -5.857 20.322 1.00 53.12 79 GLN A CA 1
ATOM 653 C C . GLN A 1 79 ? 2.550 -5.710 18.913 1.00 53.12 79 GLN A C 1
ATOM 655 O O . GLN A 1 79 ? 1.888 -5.166 18.028 1.00 53.12 79 GLN A O 1
ATOM 660 N N . VAL A 1 80 ? 3.778 -6.183 18.717 1.00 51.94 80 VAL A N 1
ATOM 661 C CA . VAL A 1 80 ? 4.483 -6.149 17.430 1.00 51.94 80 VAL A CA 1
ATOM 662 C C . VAL A 1 80 ? 4.360 -7.518 16.755 1.00 51.94 80 VAL A C 1
ATOM 664 O O . VAL A 1 80 ? 4.252 -8.545 17.425 1.00 51.94 80 VAL A O 1
ATOM 667 N N . ASN A 1 81 ? 4.299 -7.541 15.423 1.00 49.78 81 ASN A N 1
ATOM 668 C CA . ASN A 1 81 ? 4.278 -8.778 14.646 1.00 49.78 81 ASN A CA 1
ATOM 669 C C . ASN A 1 81 ? 5.714 -9.272 14.401 1.00 49.78 81 ASN A C 1
ATOM 671 O O . ASN A 1 81 ? 6.498 -8.552 13.794 1.00 49.78 81 ASN A O 1
ATOM 675 N N . GLU A 1 82 ? 6.044 -10.496 14.819 1.00 50.44 82 GLU A N 1
ATOM 676 C CA . GLU A 1 82 ? 7.391 -11.085 14.666 1.00 50.44 82 GLU A CA 1
ATOM 677 C C . GLU A 1 82 ? 7.532 -11.999 13.431 1.00 50.44 82 GLU A C 1
ATOM 679 O O . GLU A 1 82 ? 8.587 -12.585 13.203 1.00 50.44 82 GLU A O 1
ATOM 684 N N . ARG A 1 83 ? 6.473 -12.178 12.624 1.00 46.72 83 ARG A N 1
ATOM 685 C CA . ARG A 1 83 ? 6.456 -13.205 11.558 1.00 46.72 83 ARG A CA 1
ATOM 686 C C . ARG A 1 83 ? 7.074 -12.780 10.224 1.00 46.72 83 ARG A C 1
ATOM 688 O O . ARG A 1 83 ? 7.260 -13.629 9.356 1.00 46.72 83 ARG A O 1
ATOM 695 N N . THR A 1 84 ? 7.385 -11.503 10.041 1.00 54.38 84 THR A N 1
ATOM 696 C CA . THR A 1 84 ? 7.974 -10.966 8.807 1.00 54.38 84 THR A CA 1
ATOM 697 C C . THR A 1 84 ? 9.215 -10.148 9.151 1.00 54.38 84 THR A C 1
ATOM 699 O O . THR A 1 84 ? 9.231 -9.477 10.177 1.00 54.38 84 THR A O 1
ATOM 702 N N . LYS A 1 85 ? 10.248 -10.158 8.289 1.00 61.53 85 LYS A N 1
ATOM 703 C CA . LYS A 1 85 ? 11.447 -9.297 8.447 1.00 61.53 85 LYS A CA 1
ATOM 704 C C . LYS A 1 85 ? 11.105 -7.800 8.557 1.00 61.53 85 LYS A C 1
ATOM 706 O O . LYS A 1 85 ? 11.920 -7.006 9.002 1.00 61.53 85 LYS A O 1
ATOM 711 N N . VAL A 1 86 ? 9.902 -7.438 8.123 1.00 68.75 86 VAL A N 1
ATOM 712 C CA . VAL A 1 86 ? 9.356 -6.086 8.040 1.00 68.75 86 VAL A CA 1
ATOM 713 C C . VAL A 1 86 ? 8.174 -6.007 8.991 1.00 68.75 86 VAL A C 1
ATOM 715 O O . VAL A 1 86 ? 7.333 -6.910 8.979 1.00 68.75 86 VAL A O 1
ATOM 718 N N . CYS A 1 87 ? 8.067 -4.948 9.796 1.00 79.94 87 CYS A N 1
ATOM 719 C CA . CYS A 1 87 ? 6.923 -4.803 10.689 1.00 79.94 87 CYS A CA 1
ATOM 720 C C . CYS A 1 87 ? 5.641 -4.591 9.871 1.00 79.94 87 CYS A C 1
ATOM 722 O O . CYS A 1 87 ? 5.534 -3.660 9.073 1.00 79.94 87 CYS A O 1
ATOM 724 N N . THR A 1 88 ? 4.652 -5.454 10.084 1.00 82.38 88 THR A N 1
ATOM 725 C CA . THR A 1 88 ? 3.335 -5.386 9.439 1.00 82.38 88 THR A CA 1
ATOM 726 C C . THR A 1 88 ? 2.236 -5.335 10.500 1.00 82.38 88 THR A C 1
ATOM 728 O O . THR A 1 88 ? 2.416 -5.903 11.586 1.00 82.38 88 THR A O 1
ATOM 731 N N . PRO A 1 89 ? 1.090 -4.678 10.232 1.00 85.62 89 PRO A N 1
ATOM 732 C CA . PRO A 1 89 ? -0.048 -4.722 11.139 1.00 85.62 89 PRO A CA 1
ATOM 733 C C . PRO A 1 89 ? -0.489 -6.168 11.361 1.00 85.62 89 PRO A C 1
ATOM 735 O O . PRO A 1 89 ? -0.761 -6.903 10.412 1.00 85.62 89 PRO A O 1
ATOM 738 N N . ARG A 1 90 ? -0.597 -6.585 12.622 1.00 86.12 90 ARG A N 1
ATOM 739 C CA . ARG A 1 90 ? -1.149 -7.894 12.968 1.00 86.12 90 ARG A CA 1
ATOM 740 C C . ARG A 1 90 ? -2.654 -7.767 13.119 1.00 86.12 90 ARG A C 1
ATOM 742 O O . ARG A 1 90 ? -3.113 -6.966 13.931 1.00 86.12 90 ARG A O 1
ATOM 749 N N . VAL A 1 91 ? -3.412 -8.584 12.395 1.00 87.88 91 VAL A N 1
ATOM 750 C CA . VAL A 1 91 ? -4.867 -8.668 12.563 1.00 87.88 91 VAL A CA 1
ATOM 751 C C . VAL A 1 91 ? -5.179 -9.272 13.931 1.00 87.88 91 VAL A C 1
ATOM 753 O O . VAL A 1 91 ? -4.750 -10.380 14.243 1.00 87.88 91 VAL A O 1
ATOM 756 N N . ILE A 1 92 ? -5.899 -8.517 14.758 1.00 88.88 92 ILE A N 1
ATOM 757 C CA . ILE A 1 92 ? -6.353 -8.927 16.092 1.00 88.88 92 ILE A CA 1
ATOM 758 C C . ILE A 1 92 ? -7.772 -9.497 15.994 1.00 88.88 92 ILE A C 1
ATOM 760 O O . ILE A 1 92 ? -8.075 -10.525 16.591 1.00 88.88 92 ILE A O 1
ATOM 764 N N . ALA A 1 93 ? -8.633 -8.835 15.221 1.00 90.00 93 ALA A N 1
ATOM 765 C CA . ALA A 1 93 ? -9.992 -9.279 14.946 1.00 90.00 93 ALA A CA 1
ATOM 766 C C . ALA A 1 93 ? -10.455 -8.762 13.583 1.00 90.00 93 ALA A C 1
ATOM 768 O O . ALA A 1 93 ? -10.026 -7.703 13.130 1.00 90.00 93 ALA A O 1
ATOM 769 N N . SER A 1 94 ? -11.360 -9.486 12.937 1.00 91.44 94 SER A N 1
ATOM 770 C CA . SER A 1 94 ? -12.056 -9.017 11.740 1.00 91.44 94 SER A CA 1
ATOM 771 C C . SER A 1 94 ? -13.443 -9.646 11.665 1.00 91.44 94 SER A C 1
ATOM 773 O O . SER A 1 94 ? -13.684 -10.690 12.273 1.00 91.44 94 SER A O 1
ATOM 775 N N . SER A 1 95 ? -14.363 -8.998 10.959 1.00 89.12 95 SER A N 1
ATOM 776 C CA . SER A 1 95 ? -15.683 -9.551 10.660 1.00 89.12 95 SER A CA 1
ATOM 777 C C . SER A 1 95 ? -16.198 -8.988 9.343 1.00 89.12 95 SER A C 1
ATOM 779 O O . SER A 1 95 ? -16.162 -7.777 9.135 1.00 89.12 95 SER A O 1
ATOM 781 N N . ALA A 1 96 ? -16.737 -9.869 8.501 1.00 87.31 96 ALA A N 1
ATOM 782 C CA . ALA A 1 96 ? -17.517 -9.508 7.316 1.00 87.31 96 ALA A CA 1
ATOM 783 C C . ALA A 1 96 ? -19.042 -9.595 7.562 1.00 87.31 96 ALA A C 1
ATOM 785 O O . ALA A 1 96 ? -19.848 -9.343 6.671 1.00 87.31 96 ALA A O 1
ATOM 786 N N . TRP A 1 97 ? -19.477 -9.999 8.764 1.00 85.81 97 TRP A N 1
ATOM 787 C CA . TRP A 1 97 ? -20.898 -10.152 9.083 1.00 85.81 97 TRP A CA 1
ATOM 788 C C . TRP A 1 97 ? -21.524 -8.823 9.513 1.00 85.81 97 TRP A C 1
ATOM 790 O O . TRP A 1 97 ? -21.116 -8.234 10.514 1.00 85.81 97 TRP A O 1
ATOM 800 N N . THR A 1 98 ? -22.569 -8.408 8.795 1.00 88.06 98 THR A N 1
ATOM 801 C CA . THR A 1 98 ? -23.304 -7.149 9.015 1.00 88.06 98 THR A CA 1
ATOM 802 C C . THR A 1 98 ? -24.758 -7.358 9.457 1.00 88.06 98 THR A C 1
ATOM 804 O O . THR A 1 98 ? -25.549 -6.417 9.488 1.00 88.06 98 THR A O 1
ATOM 807 N N . GLY A 1 99 ? -25.134 -8.591 9.813 1.00 88.25 99 GLY A N 1
ATOM 808 C CA . GLY A 1 99 ? -26.492 -8.921 10.250 1.00 88.25 99 GLY A CA 1
ATOM 809 C C . GLY A 1 99 ? -26.832 -8.435 11.669 1.00 88.25 99 GLY A C 1
ATOM 810 O O . GLY A 1 99 ? -26.017 -7.784 12.329 1.00 88.25 99 GLY A O 1
ATOM 811 N N . PRO A 1 100 ? -28.036 -8.761 12.173 1.00 90.38 100 PRO A N 1
ATOM 812 C CA . PRO A 1 100 ? -28.494 -8.333 13.495 1.00 90.38 100 PRO A CA 1
ATOM 813 C C . PRO A 1 100 ? -27.512 -8.697 14.618 1.00 90.38 100 PRO A C 1
ATOM 815 O O . PRO A 1 100 ? -26.962 -9.798 14.631 1.00 90.38 100 PRO A O 1
ATOM 818 N N . GLY A 1 101 ? -27.301 -7.773 15.561 1.00 85.19 101 GLY A N 1
ATOM 819 C CA . GLY A 1 101 ? -26.385 -7.954 16.697 1.00 85.19 101 GLY A CA 1
ATOM 820 C C . GLY A 1 101 ? -24.894 -7.792 16.370 1.00 85.19 101 GLY A C 1
ATOM 821 O O . GLY A 1 101 ? -24.061 -8.012 17.244 1.00 85.19 101 GLY A O 1
ATOM 822 N N . SER A 1 102 ? -24.551 -7.421 15.133 1.00 91.81 102 SER A N 1
ATOM 823 C CA . SER A 1 102 ? -23.185 -7.065 14.733 1.00 91.81 102 SER A CA 1
ATOM 824 C C . SER A 1 102 ? -22.925 -5.560 14.858 1.00 91.81 102 SER A C 1
ATOM 826 O O . SER A 1 102 ? -23.827 -4.779 15.153 1.00 91.81 102 SER A O 1
ATOM 828 N N . VAL A 1 103 ? -21.697 -5.147 14.535 1.00 93.06 103 VAL A N 1
ATOM 829 C CA . VAL A 1 103 ? -21.330 -3.736 14.330 1.00 93.06 103 VAL A CA 1
ATOM 830 C C . VAL A 1 103 ? -22.145 -3.094 13.192 1.00 93.06 103 VAL A C 1
ATOM 832 O O . VAL A 1 103 ? -22.240 -1.876 13.112 1.00 93.06 103 VAL A O 1
ATOM 835 N N . GLY A 1 104 ? -22.764 -3.877 12.301 1.00 92.38 104 GLY A N 1
ATOM 836 C CA . GLY A 1 104 ? -23.518 -3.358 11.154 1.00 92.38 104 GLY A CA 1
ATOM 837 C C . GLY A 1 104 ? -22.632 -2.875 10.000 1.00 92.38 104 GLY A C 1
ATOM 838 O O . GLY A 1 104 ? -23.139 -2.316 9.033 1.00 92.38 104 GLY A O 1
ATOM 839 N N . ALA A 1 105 ? -21.322 -3.109 10.086 1.00 91.44 105 ALA A N 1
ATOM 840 C CA . ALA A 1 105 ? -20.349 -2.883 9.028 1.00 91.44 105 ALA A CA 1
ATOM 841 C C . ALA A 1 105 ? -19.229 -3.924 9.113 1.00 91.44 105 ALA A C 1
ATOM 843 O O . ALA A 1 105 ? -18.956 -4.472 10.185 1.00 91.44 105 ALA A O 1
ATOM 844 N N . GLU A 1 106 ? -18.588 -4.179 7.976 1.00 91.88 106 GLU A N 1
ATOM 845 C CA . GLU A 1 106 ? -17.357 -4.961 7.929 1.00 91.88 106 GLU A CA 1
ATOM 846 C C . GLU A 1 106 ? -16.235 -4.187 8.629 1.00 91.88 106 GLU A C 1
ATOM 848 O O . GLU A 1 106 ? -16.156 -2.959 8.530 1.00 91.88 106 GLU A O 1
ATOM 853 N N . TYR A 1 107 ? -15.371 -4.892 9.357 1.00 92.19 107 TYR A N 1
ATOM 854 C CA . TYR A 1 107 ? -14.256 -4.263 10.056 1.00 92.19 107 TYR A CA 1
ATOM 855 C C . TYR A 1 107 ? -13.040 -5.177 10.157 1.00 92.19 107 TYR A C 1
ATOM 857 O O . TYR A 1 107 ? -13.133 -6.407 10.144 1.00 92.19 107 TYR A O 1
ATOM 865 N N . MET A 1 108 ? -11.891 -4.537 10.356 1.00 91.88 108 MET A N 1
ATOM 866 C CA . MET A 1 108 ? -10.639 -5.167 10.741 1.00 91.88 108 MET A CA 1
ATOM 867 C C . MET A 1 108 ? -9.987 -4.322 11.837 1.00 91.88 108 MET A C 1
ATOM 869 O O . MET A 1 108 ? -9.870 -3.107 11.708 1.00 91.88 108 MET A O 1
ATOM 873 N N . ILE A 1 109 ? -9.577 -4.971 12.921 1.00 91.12 109 ILE A N 1
ATOM 874 C CA . ILE A 1 109 ? -8.830 -4.375 14.026 1.00 91.12 109 ILE A CA 1
ATOM 875 C C . ILE A 1 109 ? -7.422 -4.942 13.958 1.00 91.12 109 ILE A C 1
ATOM 877 O O . ILE A 1 109 ? -7.230 -6.158 14.049 1.00 91.12 109 ILE A O 1
ATOM 881 N N . THR A 1 110 ? -6.439 -4.063 13.804 1.00 90.75 110 THR A N 1
ATOM 882 C CA . THR A 1 110 ? -5.030 -4.436 13.696 1.00 90.75 110 THR A CA 1
ATOM 883 C C . THR A 1 110 ? -4.196 -3.769 14.777 1.00 90.75 110 THR A C 1
ATOM 885 O O . THR A 1 110 ? -4.604 -2.778 15.382 1.00 90.75 110 THR A O 1
ATOM 888 N N . THR A 1 111 ? -2.991 -4.287 15.002 1.00 87.62 111 THR A N 1
ATOM 889 C CA . THR A 1 111 ? -1.962 -3.545 15.732 1.00 87.62 111 THR A CA 1
ATOM 890 C C . THR A 1 111 ? -1.508 -2.324 14.928 1.00 87.62 111 THR A C 1
ATOM 892 O O . THR A 1 111 ? -1.676 -2.262 13.705 1.00 87.62 111 THR A O 1
ATOM 895 N N . VAL A 1 112 ? -0.927 -1.347 15.623 1.00 84.31 112 VAL A N 1
ATOM 896 C CA . VAL A 1 112 ? -0.286 -0.181 15.006 1.00 84.31 112 VAL A CA 1
ATOM 897 C C . VAL A 1 112 ? 1.174 -0.514 14.719 1.00 84.31 112 VAL A C 1
ATOM 899 O O . VAL A 1 112 ? 1.862 -1.063 15.579 1.00 84.31 112 VAL A O 1
ATOM 902 N N . VAL A 1 113 ? 1.645 -0.159 13.525 1.00 84.75 113 VAL A N 1
ATOM 903 C CA . VAL A 1 113 ? 3.073 -0.183 13.191 1.00 84.75 113 VAL A CA 1
ATOM 904 C C . VAL A 1 113 ? 3.707 1.112 13.714 1.00 84.75 113 VAL A C 1
ATOM 906 O O . VAL A 1 113 ? 3.227 2.188 13.352 1.00 84.75 113 VAL A O 1
ATOM 909 N N . PRO A 1 114 ? 4.724 1.045 14.591 1.00 82.94 114 PRO A N 1
ATOM 910 C CA . PRO A 1 114 ? 5.356 2.234 15.150 1.00 82.94 114 PRO A CA 1
ATOM 911 C C . PRO A 1 114 ? 6.207 2.971 14.108 1.00 82.94 114 PRO A C 1
ATOM 913 O O . PRO A 1 114 ? 6.877 2.347 13.289 1.00 82.94 114 PRO A O 1
ATOM 916 N N . GLY A 1 115 ? 6.201 4.303 14.187 1.00 85.38 115 GLY A N 1
ATOM 917 C CA . GLY A 1 115 ? 7.010 5.206 13.366 1.00 85.38 115 GLY A CA 1
ATOM 918 C C . GLY A 1 115 ? 6.164 6.273 12.668 1.00 85.38 115 GLY A C 1
ATOM 919 O O . GLY A 1 115 ? 5.011 6.508 13.042 1.00 85.38 115 GLY A O 1
ATOM 920 N N . LYS A 1 116 ? 6.751 6.940 11.673 1.00 87.81 116 LYS A N 1
ATOM 921 C CA . LYS A 1 116 ? 6.124 8.044 10.929 1.00 87.81 116 LYS A CA 1
ATOM 922 C C . LYS A 1 116 ? 5.914 7.701 9.457 1.00 87.81 116 LYS A C 1
ATOM 924 O O . LYS A 1 116 ? 6.684 6.932 8.898 1.00 87.81 116 LYS A O 1
ATOM 929 N N . SER A 1 117 ? 4.887 8.271 8.830 1.00 87.75 117 SER A N 1
ATOM 930 C CA . SER A 1 117 ? 4.631 8.081 7.397 1.00 87.75 117 SER A CA 1
ATOM 931 C C . SER A 1 117 ? 5.776 8.656 6.558 1.00 87.75 117 SER A C 1
ATOM 933 O O . SER A 1 117 ? 6.199 9.784 6.803 1.00 87.75 117 SER A O 1
ATOM 935 N N . LEU A 1 118 ? 6.231 7.916 5.542 1.00 88.56 118 LEU A N 1
ATOM 936 C CA . LEU A 1 118 ? 7.214 8.390 4.558 1.00 88.56 118 LEU A CA 1
ATOM 937 C C . LEU A 1 118 ? 6.805 9.739 3.948 1.00 88.56 118 LEU A C 1
ATOM 939 O O . LEU A 1 118 ? 7.609 10.663 3.934 1.00 88.56 118 LEU A O 1
ATOM 943 N N . GLY A 1 119 ? 5.549 9.871 3.513 1.00 86.31 119 GLY A N 1
ATOM 944 C CA . GLY A 1 119 ? 5.060 11.099 2.875 1.00 86.31 119 GLY A CA 1
ATOM 945 C C . GLY A 1 119 ? 5.047 12.323 3.797 1.00 86.31 119 GLY A C 1
ATOM 946 O O . GLY A 1 119 ? 5.203 13.439 3.314 1.00 86.31 119 GLY A O 1
ATOM 947 N N . ASP A 1 120 ? 4.911 12.125 5.113 1.00 87.88 120 ASP A N 1
ATOM 948 C CA . ASP A 1 120 ? 4.920 13.231 6.083 1.00 87.88 120 ASP A CA 1
ATOM 949 C C . ASP A 1 120 ? 6.349 13.740 6.346 1.00 87.88 120 ASP A C 1
ATOM 951 O O . ASP A 1 120 ? 6.541 14.911 6.663 1.00 87.88 120 ASP A O 1
ATOM 955 N N . GLU A 1 121 ? 7.354 12.866 6.227 1.00 90.75 121 GLU A N 1
ATOM 956 C CA . GLU A 1 121 ? 8.743 13.187 6.575 1.00 90.75 121 GLU A CA 1
ATOM 957 C C . GLU A 1 121 ? 9.620 13.486 5.353 1.00 90.75 121 GLU A C 1
ATOM 959 O O . GLU A 1 121 ? 10.622 14.178 5.517 1.00 90.75 121 GLU A O 1
ATOM 964 N N . TRP A 1 122 ? 9.267 13.007 4.152 1.00 90.94 122 TRP A N 1
ATOM 965 C CA . TRP A 1 122 ? 10.104 13.089 2.945 1.00 90.94 122 TRP A CA 1
ATOM 966 C C . TRP A 1 122 ? 10.644 14.499 2.693 1.00 90.94 122 TRP A C 1
ATOM 968 O O . TRP A 1 122 ? 11.846 14.712 2.727 1.00 90.94 122 TRP A O 1
ATOM 978 N N . ASN A 1 123 ? 9.766 15.500 2.599 1.00 89.38 123 ASN A N 1
ATOM 979 C CA . ASN A 1 123 ? 10.165 16.886 2.309 1.00 89.38 123 ASN A CA 1
ATOM 980 C C . ASN A 1 123 ? 11.023 17.546 3.409 1.00 89.38 123 ASN A C 1
ATOM 982 O O . ASN A 1 123 ? 11.554 18.633 3.203 1.00 89.38 123 ASN A O 1
ATOM 986 N N . SER A 1 124 ? 11.120 16.933 4.593 1.00 91.25 124 SER A N 1
ATOM 987 C CA . SER A 1 124 ? 11.973 17.405 5.692 1.00 91.25 124 SER A CA 1
ATOM 988 C C . SER A 1 124 ? 13.340 16.715 5.740 1.00 91.25 124 SER A C 1
ATOM 990 O O . SER A 1 124 ? 14.196 17.109 6.535 1.00 91.25 124 SER A O 1
ATOM 992 N N . MET A 1 125 ? 13.547 15.679 4.923 1.00 94.06 125 MET A N 1
ATOM 993 C CA . MET A 1 125 ? 14.801 14.944 4.861 1.00 94.06 125 MET A CA 1
ATOM 994 C C . MET A 1 125 ? 15.862 15.723 4.089 1.00 94.06 125 MET A C 1
ATOM 996 O O . MET A 1 125 ? 15.586 16.461 3.149 1.00 94.06 125 MET A O 1
ATOM 1000 N N . ASN A 1 126 ? 17.113 15.534 4.494 1.00 94.25 126 ASN A N 1
ATOM 1001 C CA . ASN A 1 126 ? 18.256 15.987 3.712 1.00 94.25 126 ASN A CA 1
ATOM 1002 C C . ASN A 1 126 ? 18.650 14.942 2.643 1.00 94.25 126 ASN A C 1
ATOM 1004 O O . ASN A 1 126 ? 18.258 13.775 2.753 1.00 94.25 126 ASN A O 1
ATOM 1008 N N . PRO A 1 127 ? 19.509 15.304 1.672 1.00 93.81 127 PRO A N 1
ATOM 1009 C CA . PRO A 1 127 ? 19.905 14.394 0.595 1.00 93.81 127 PRO A CA 1
ATOM 1010 C C . PRO A 1 127 ? 20.481 13.049 1.060 1.00 93.81 127 PRO A C 1
ATOM 1012 O O . PRO A 1 127 ? 20.239 12.011 0.450 1.00 93.81 127 PRO A O 1
ATOM 1015 N N . LEU A 1 128 ? 21.230 13.019 2.168 1.00 93.94 128 LEU A N 1
ATOM 1016 C CA . LEU A 1 128 ? 21.773 11.762 2.696 1.00 93.94 128 LEU A CA 1
ATOM 1017 C C . LEU A 1 128 ? 20.672 10.875 3.288 1.00 93.94 128 LEU A C 1
ATOM 1019 O O . LEU A 1 128 ? 20.723 9.656 3.145 1.00 93.94 128 LEU A O 1
ATOM 1023 N N . GLN A 1 129 ? 19.669 11.476 3.928 1.00 95.12 129 GLN A N 1
ATOM 1024 C CA . GLN A 1 129 ? 18.505 10.758 4.442 1.00 95.12 129 GLN A CA 1
ATOM 1025 C C . GLN A 1 129 ? 17.638 10.198 3.311 1.00 95.12 129 GLN A C 1
ATOM 1027 O O . GLN A 1 129 ? 17.197 9.057 3.430 1.00 95.12 129 GLN A O 1
ATOM 1032 N N . HIS A 1 130 ? 17.462 10.923 2.199 1.00 94.56 130 HIS A N 1
ATOM 1033 C CA . HIS A 1 130 ? 16.814 10.371 1.004 1.00 94.56 130 HIS A CA 1
ATOM 1034 C C . HIS A 1 130 ? 17.541 9.126 0.498 1.00 94.56 130 HIS A C 1
ATOM 1036 O O . HIS A 1 130 ? 16.919 8.085 0.294 1.00 94.56 130 HIS A O 1
ATOM 1042 N N . VAL A 1 131 ? 18.871 9.184 0.379 1.00 92.38 131 VAL A N 1
ATOM 1043 C CA . VAL A 1 131 ? 19.678 8.036 -0.059 1.00 92.38 131 VAL A CA 1
ATOM 1044 C C . VAL A 1 131 ? 19.505 6.828 0.870 1.00 92.38 131 VAL A C 1
ATOM 1046 O O . VAL A 1 131 ? 19.304 5.712 0.389 1.00 92.38 131 VAL A O 1
ATOM 1049 N N . GLU A 1 132 ? 19.559 7.019 2.189 1.00 92.88 132 GLU A N 1
ATOM 1050 C CA . GLU A 1 132 ? 19.350 5.927 3.153 1.00 92.88 132 GLU A CA 1
ATOM 1051 C C . GLU A 1 132 ? 17.917 5.376 3.113 1.00 92.88 132 GLU A C 1
ATOM 1053 O O . GLU A 1 132 ? 17.718 4.158 3.165 1.00 92.88 132 GLU A O 1
ATOM 1058 N N . CYS A 1 133 ? 16.923 6.245 2.924 1.00 91.62 133 CYS A N 1
ATOM 1059 C CA . CYS A 1 133 ? 15.531 5.842 2.767 1.00 91.62 133 CYS A CA 1
ATOM 1060 C C . CYS A 1 133 ? 15.329 4.981 1.517 1.00 91.62 133 CYS A C 1
ATOM 1062 O O . CYS A 1 133 ? 14.774 3.883 1.606 1.00 91.62 133 CYS A O 1
ATOM 1064 N N . ILE A 1 134 ? 15.857 5.416 0.370 1.00 90.50 134 ILE A N 1
ATOM 1065 C CA . ILE A 1 134 ? 15.778 4.683 -0.899 1.00 90.50 134 ILE A CA 1
ATOM 1066 C C . ILE A 1 134 ? 16.485 3.327 -0.785 1.00 90.50 134 ILE A C 1
ATOM 1068 O O . ILE A 1 134 ? 15.942 2.315 -1.228 1.00 90.50 134 ILE A O 1
ATOM 1072 N N . LYS A 1 135 ? 17.648 3.262 -0.123 1.00 89.25 135 LYS A N 1
ATOM 1073 C CA . LYS A 1 135 ? 18.329 1.988 0.170 1.00 89.25 135 LYS A CA 1
ATOM 1074 C C . LYS A 1 135 ? 17.463 1.039 0.984 1.00 89.25 135 LYS A C 1
ATOM 1076 O O . LYS A 1 135 ? 17.370 -0.146 0.660 1.00 89.25 135 LYS A O 1
ATOM 1081 N N . SER A 1 136 ? 16.827 1.555 2.030 1.00 87.88 136 SER A N 1
ATOM 1082 C CA . SER A 1 136 ? 15.954 0.769 2.895 1.00 87.88 136 SER A CA 1
ATOM 1083 C C . SER A 1 136 ? 14.708 0.268 2.145 1.00 87.88 136 SER A C 1
ATOM 1085 O O . SER A 1 136 ? 14.363 -0.911 2.250 1.00 87.88 136 SER A O 1
ATOM 1087 N N . LEU A 1 137 ? 14.101 1.111 1.301 1.00 86.31 137 LEU A N 1
ATOM 1088 C CA . LEU A 1 137 ? 12.986 0.753 0.417 1.00 86.31 137 LEU A CA 1
ATOM 1089 C C . LEU A 1 137 ? 13.372 -0.313 -0.615 1.00 86.31 137 LEU A C 1
ATOM 1091 O O . LEU A 1 137 ? 12.636 -1.281 -0.800 1.00 86.31 137 LEU A O 1
ATOM 1095 N N . ALA A 1 138 ? 14.530 -0.177 -1.263 1.00 82.56 138 ALA A N 1
ATOM 1096 C CA . ALA A 1 138 ? 15.010 -1.159 -2.230 1.00 82.56 138 ALA A CA 1
ATOM 1097 C C . ALA A 1 138 ? 15.309 -2.515 -1.567 1.00 82.56 138 ALA A C 1
ATOM 1099 O O . ALA A 1 138 ? 14.980 -3.567 -2.118 1.00 82.56 138 ALA A O 1
ATOM 1100 N N . GLY A 1 139 ? 15.869 -2.504 -0.352 1.00 82.19 139 GLY A N 1
ATOM 1101 C CA . GLY A 1 139 ? 16.066 -3.712 0.453 1.00 82.19 139 GLY A CA 1
ATOM 1102 C C . GLY A 1 139 ? 14.748 -4.420 0.779 1.00 82.19 139 GLY A C 1
ATOM 1103 O O . GLY A 1 139 ? 14.633 -5.630 0.580 1.00 82.19 139 GLY A O 1
ATOM 1104 N N . LEU A 1 140 ? 13.734 -3.659 1.199 1.00 81.88 140 LEU A N 1
ATOM 1105 C CA . LEU A 1 140 ? 12.375 -4.157 1.413 1.00 81.88 140 LEU A CA 1
ATOM 1106 C C . LEU A 1 140 ? 11.779 -4.759 0.131 1.00 81.88 140 LEU A C 1
ATOM 1108 O O . LEU A 1 140 ? 11.259 -5.874 0.162 1.00 81.88 140 LEU A O 1
ATOM 1112 N N . ALA A 1 141 ? 11.853 -4.040 -0.992 1.00 79.69 141 ALA A N 1
ATOM 1113 C CA . ALA A 1 141 ? 11.327 -4.502 -2.275 1.00 79.69 141 ALA A CA 1
ATOM 1114 C C . ALA A 1 141 ? 11.987 -5.821 -2.700 1.00 79.69 141 ALA A C 1
ATOM 1116 O O . ALA A 1 141 ? 11.296 -6.771 -3.069 1.00 79.69 141 ALA A O 1
ATOM 1117 N N . LYS A 1 142 ? 13.312 -5.922 -2.547 1.00 79.06 142 LYS A N 1
ATOM 1118 C CA . LYS A 1 142 ? 14.059 -7.158 -2.787 1.00 79.06 142 LYS A CA 1
ATOM 1119 C C . LYS A 1 142 ? 13.557 -8.307 -1.909 1.00 79.06 142 LYS A C 1
ATOM 1121 O O . LYS A 1 142 ? 13.258 -9.372 -2.447 1.00 79.06 142 LYS A O 1
ATOM 1126 N N . ASP A 1 143 ? 13.445 -8.101 -0.595 1.00 79.88 143 ASP A N 1
ATOM 1127 C CA . ASP A 1 143 ? 12.970 -9.128 0.343 1.00 79.88 143 ASP A CA 1
ATOM 1128 C C . ASP A 1 143 ? 11.545 -9.606 -0.011 1.00 79.88 143 ASP A C 1
ATOM 1130 O O . ASP A 1 143 ? 11.265 -10.806 0.038 1.00 79.88 143 ASP A O 1
ATOM 1134 N N . LEU A 1 144 ? 10.650 -8.694 -0.416 1.00 79.44 144 LEU A N 1
ATOM 1135 C CA . LEU A 1 144 ? 9.291 -9.034 -0.856 1.00 79.44 144 LEU A CA 1
ATOM 1136 C C . LEU A 1 144 ? 9.286 -9.808 -2.179 1.00 79.44 144 LEU A C 1
ATOM 1138 O O . LEU A 1 144 ? 8.557 -10.790 -2.313 1.00 79.44 144 LEU A O 1
ATOM 1142 N N . 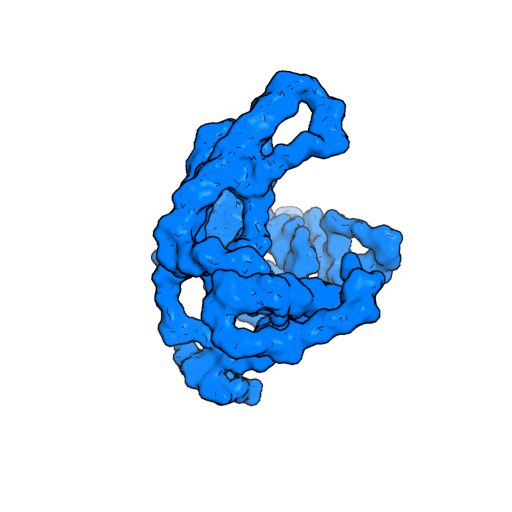CYS A 1 145 ? 10.115 -9.415 -3.147 1.00 77.00 145 CYS A N 1
ATOM 1143 C CA . CYS A 1 145 ? 10.234 -10.120 -4.421 1.00 77.00 145 CYS A CA 1
ATOM 1144 C C . CYS A 1 145 ? 10.849 -11.515 -4.267 1.00 77.00 145 CYS A C 1
ATOM 1146 O O . CYS A 1 145 ? 10.472 -12.440 -4.991 1.00 77.00 145 CYS A O 1
ATOM 1148 N N . GLU A 1 146 ? 11.796 -11.696 -3.349 1.00 78.25 146 GLU A N 1
ATOM 1149 C CA . GLU A 1 146 ? 12.446 -12.983 -3.080 1.00 78.25 146 GLU A CA 1
ATOM 1150 C C . GLU A 1 146 ? 11.600 -13.913 -2.196 1.00 78.25 146 GLU A C 1
ATOM 1152 O O . GLU A 1 146 ? 11.908 -15.104 -2.095 1.00 78.25 146 GLU A O 1
ATOM 1157 N N . ALA A 1 147 ? 10.501 -13.417 -1.617 1.00 78.94 147 ALA A N 1
ATOM 1158 C CA . ALA A 1 147 ? 9.576 -14.236 -0.850 1.00 78.94 147 ALA A CA 1
ATOM 1159 C C . ALA A 1 147 ? 9.003 -15.383 -1.704 1.00 78.94 147 ALA A C 1
ATOM 1161 O O . ALA A 1 147 ? 8.533 -15.198 -2.831 1.00 78.94 147 ALA A O 1
ATOM 1162 N N . ASN A 1 148 ? 9.037 -16.591 -1.141 1.00 78.31 148 ASN A N 1
ATOM 1163 C CA . ASN A 1 148 ? 8.430 -17.774 -1.736 1.00 78.31 148 ASN A CA 1
ATOM 1164 C C . ASN A 1 148 ? 7.088 -18.033 -1.061 1.00 78.31 148 ASN A C 1
ATOM 1166 O O . ASN A 1 148 ? 7.032 -18.356 0.127 1.00 78.31 148 ASN A O 1
ATOM 1170 N N . PHE A 1 149 ? 6.012 -17.909 -1.831 1.00 76.00 149 PHE A N 1
ATOM 1171 C CA . PHE A 1 149 ? 4.671 -18.218 -1.360 1.00 76.00 149 PHE A CA 1
ATOM 1172 C C . PHE A 1 149 ? 4.359 -19.693 -1.640 1.00 76.00 149 PHE A C 1
ATOM 1174 O O . PHE A 1 149 ? 4.488 -20.124 -2.787 1.00 76.00 149 PHE A O 1
ATOM 1181 N N . PRO A 1 150 ? 3.927 -20.479 -0.635 1.00 77.12 150 PRO A N 1
ATOM 1182 C CA . PRO A 1 150 ? 3.513 -21.866 -0.858 1.00 77.12 150 PRO A CA 1
ATOM 1183 C C . PRO A 1 150 ? 2.241 -21.965 -1.719 1.00 77.12 150 PRO A C 1
ATOM 1185 O O . PRO A 1 150 ? 1.985 -23.004 -2.321 1.00 77.12 150 PRO A O 1
ATOM 1188 N N . ALA A 1 151 ? 1.454 -20.886 -1.776 1.00 77.38 151 ALA A N 1
ATOM 1189 C CA . ALA A 1 151 ? 0.251 -20.731 -2.584 1.00 77.38 151 ALA A CA 1
ATOM 1190 C C . ALA A 1 151 ? -0.009 -19.239 -2.852 1.00 77.38 151 ALA A C 1
ATOM 1192 O O . ALA A 1 151 ? 0.327 -18.398 -2.018 1.00 77.38 151 ALA A O 1
ATOM 1193 N N . PHE A 1 152 ? -0.638 -18.912 -3.983 1.00 79.19 152 PHE A N 1
ATOM 1194 C CA . PHE A 1 152 ? -1.124 -17.567 -4.304 1.00 79.19 152 PHE A CA 1
ATOM 1195 C C . PHE A 1 152 ? -2.467 -17.653 -5.043 1.00 79.19 152 PHE A C 1
ATOM 1197 O O . PHE A 1 152 ? -2.737 -18.637 -5.733 1.00 79.19 152 PHE A O 1
ATOM 1204 N N . GLY A 1 153 ? -3.317 -16.643 -4.870 1.00 77.12 153 GLY A N 1
ATOM 1205 C CA . GLY A 1 153 ? -4.678 -16.608 -5.407 1.00 77.12 153 GLY A CA 1
ATOM 1206 C C . GLY A 1 153 ? -5.625 -15.825 -4.499 1.00 77.12 153 GLY A C 1
ATOM 1207 O O . GLY A 1 153 ? -5.197 -15.279 -3.481 1.00 77.12 153 GLY A O 1
ATOM 1208 N N . SER A 1 154 ? -6.908 -15.784 -4.852 1.00 79.38 154 SER A N 1
ATOM 1209 C CA . SER A 1 154 ? -7.940 -15.189 -3.999 1.00 79.38 154 SER A CA 1
ATOM 1210 C C . SER A 1 154 ? -8.304 -16.125 -2.848 1.00 79.38 154 SER A C 1
ATOM 1212 O O . SER A 1 154 ? -8.258 -17.353 -2.973 1.00 79.38 154 SER A O 1
ATOM 1214 N N . LEU A 1 155 ? -8.680 -15.524 -1.719 1.00 82.81 155 LEU A N 1
ATOM 1215 C CA . LEU A 1 155 ? -9.147 -16.233 -0.535 1.00 82.81 155 LEU A CA 1
ATOM 1216 C C . LEU A 1 155 ? -10.645 -16.536 -0.665 1.00 82.81 155 LEU A C 1
ATOM 1218 O O . LEU A 1 155 ? -11.452 -15.632 -0.881 1.00 82.81 155 LEU A O 1
ATOM 1222 N N . TYR A 1 156 ? -11.024 -17.7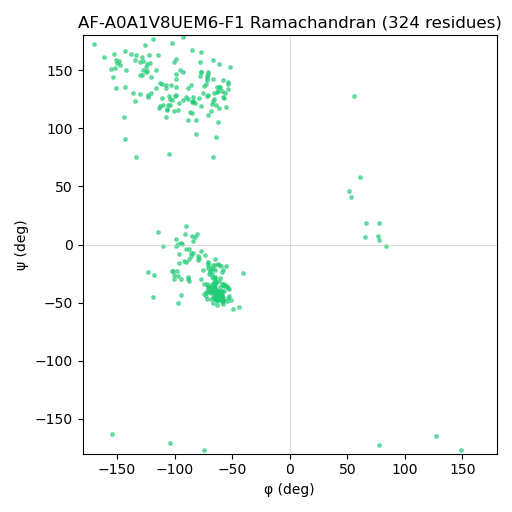98 -0.489 1.00 83.81 156 TYR A N 1
ATOM 1223 C CA . TYR A 1 156 ? -12.410 -18.255 -0.540 1.00 83.81 156 TYR A CA 1
ATOM 1224 C C . TYR A 1 156 ? -12.790 -18.996 0.739 1.00 83.81 156 TYR A C 1
ATOM 1226 O O . TYR A 1 156 ? -11.959 -19.677 1.333 1.00 83.81 156 TYR A O 1
ATOM 1234 N N . LEU A 1 157 ? -14.063 -18.906 1.132 1.00 85.38 157 LEU A N 1
ATOM 1235 C CA . LEU A 1 157 ? -14.629 -19.732 2.200 1.00 85.38 157 LEU A CA 1
ATOM 1236 C C . LEU A 1 157 ? -14.862 -21.162 1.699 1.00 85.38 157 LEU A C 1
ATOM 1238 O O . LEU A 1 157 ? -15.567 -21.342 0.704 1.00 85.38 157 LEU A O 1
ATOM 1242 N N . ASN A 1 158 ? -14.396 -22.163 2.448 1.00 83.88 158 ASN A N 1
ATOM 1243 C CA . ASN A 1 158 ? -14.603 -23.591 2.157 1.00 83.88 158 ASN A CA 1
ATOM 1244 C C . ASN A 1 158 ? -16.091 -23.983 2.100 1.00 83.88 158 ASN A C 1
ATOM 1246 O O . ASN A 1 158 ? -16.473 -24.972 1.482 1.00 83.88 158 ASN A O 1
ATOM 1250 N N . THR A 1 159 ? -16.955 -23.211 2.763 1.00 82.56 159 THR A N 1
ATOM 1251 C CA . THR A 1 159 ? -18.404 -23.456 2.840 1.00 82.56 159 THR A CA 1
ATOM 1252 C C . THR A 1 159 ? -19.191 -22.879 1.664 1.00 82.56 159 THR A C 1
ATOM 1254 O O . THR A 1 159 ? -20.396 -23.117 1.558 1.00 82.56 159 THR A O 1
ATOM 1257 N N . ARG A 1 160 ? -18.555 -22.095 0.785 1.00 79.00 160 ARG A N 1
ATOM 1258 C CA . ARG A 1 160 ? -19.209 -21.452 -0.362 1.00 79.00 160 ARG A CA 1
ATOM 1259 C C . ARG A 1 160 ? -18.673 -21.993 -1.679 1.00 79.00 160 ARG A C 1
ATOM 1261 O O . ARG A 1 160 ? -17.616 -22.604 -1.745 1.00 79.00 160 ARG A O 1
ATOM 1268 N N . ARG A 1 161 ? -19.415 -21.745 -2.761 1.00 80.12 161 ARG A N 1
ATOM 1269 C CA . ARG A 1 161 ? -18.951 -22.076 -4.109 1.00 80.12 161 ARG A CA 1
ATOM 1270 C C . ARG A 1 161 ? -17.715 -21.236 -4.431 1.00 80.12 161 ARG A C 1
ATOM 1272 O O . ARG A 1 161 ? -17.800 -20.012 -4.464 1.00 80.12 161 ARG A O 1
ATOM 1279 N N . HIS A 1 162 ? -16.611 -21.910 -4.706 1.00 78.44 162 HIS A N 1
ATOM 1280 C CA . HIS A 1 162 ? -15.345 -21.318 -5.115 1.00 78.44 162 HIS A CA 1
ATOM 1281 C C . HIS A 1 162 ? -14.823 -22.031 -6.378 1.00 78.44 162 HIS A C 1
ATOM 1283 O O . HIS A 1 162 ? -15.255 -23.154 -6.670 1.00 78.44 162 HIS A O 1
ATOM 1289 N N . PRO A 1 163 ? -13.955 -21.384 -7.175 1.00 77.19 163 PRO A N 1
ATOM 1290 C CA . PRO A 1 163 ? -13.322 -22.019 -8.330 1.00 77.19 163 PRO A CA 1
ATOM 1291 C C . PRO A 1 163 ? -12.465 -23.221 -7.901 1.00 77.19 163 PRO A C 1
ATOM 1293 O O . PRO A 1 163 ? -12.030 -23.288 -6.759 1.00 77.19 163 PRO A O 1
ATOM 1296 N N . PHE A 1 164 ? -12.245 -24.178 -8.807 1.00 71.94 164 PHE A N 1
ATOM 1297 C CA . PHE A 1 164 ? -11.332 -25.315 -8.628 1.00 71.94 164 PHE A CA 1
ATOM 1298 C C . PHE A 1 164 ? -10.261 -25.278 -9.728 1.00 71.94 164 PHE A C 1
ATOM 1300 O O . PHE A 1 164 ? -10.606 -24.943 -10.865 1.00 71.94 164 PHE A O 1
ATOM 1307 N N . PRO A 1 165 ? -9.004 -25.670 -9.446 1.00 84.25 165 PRO A N 1
ATOM 1308 C CA . PRO A 1 165 ? -8.494 -26.222 -8.181 1.00 84.25 165 PRO A CA 1
ATOM 1309 C C . PRO A 1 165 ? -8.244 -25.162 -7.087 1.00 84.25 165 PRO A C 1
ATOM 1311 O O . PRO A 1 165 ? -8.037 -23.989 -7.391 1.00 84.25 165 PRO A O 1
ATOM 1314 N N . THR A 1 166 ? -8.239 -25.588 -5.817 1.00 87.62 166 THR A N 1
ATOM 1315 C CA . THR A 1 166 ? -7.857 -24.759 -4.655 1.00 87.62 166 THR A CA 1
ATOM 1316 C C . THR A 1 166 ? -6.813 -25.448 -3.780 1.00 87.62 166 THR A C 1
ATOM 1318 O O . THR A 1 166 ? -6.630 -26.665 -3.840 1.00 87.62 166 THR A O 1
ATOM 1321 N N . ILE A 1 167 ? -6.130 -24.655 -2.955 1.00 89.25 167 ILE A N 1
ATOM 1322 C CA . ILE A 1 167 ? -5.188 -25.087 -1.922 1.00 89.25 167 ILE A CA 1
ATOM 1323 C C . ILE A 1 167 ? -5.811 -24.740 -0.568 1.00 89.25 167 ILE A C 1
ATOM 1325 O O . ILE A 1 167 ? -6.087 -23.573 -0.299 1.00 89.25 167 ILE A O 1
ATOM 1329 N N . ALA A 1 168 ? -6.068 -25.737 0.280 1.00 88.31 168 ALA A N 1
ATOM 1330 C CA . ALA A 1 168 ? -6.626 -25.497 1.611 1.00 88.31 168 ALA A CA 1
ATOM 1331 C C . ALA A 1 168 ? -5.651 -24.667 2.464 1.00 88.31 168 ALA A C 1
ATOM 1333 O O . ALA A 1 168 ? -4.463 -24.988 2.525 1.00 88.31 168 ALA A O 1
ATOM 1334 N N . LEU A 1 169 ? -6.160 -23.614 3.109 1.00 86.44 169 LEU A N 1
ATOM 1335 C CA . LEU A 1 169 ? -5.388 -22.790 4.039 1.00 86.44 169 LEU A CA 1
ATOM 1336 C C . LEU A 1 169 ? -5.643 -23.244 5.480 1.00 86.44 169 LEU A C 1
ATOM 1338 O O . LEU A 1 169 ? -4.699 -23.508 6.221 1.00 86.44 169 LEU A O 1
ATOM 1342 N N . ASP A 1 170 ? -6.917 -23.378 5.848 1.00 86.12 170 ASP A N 1
ATOM 1343 C CA . ASP A 1 170 ? -7.376 -23.888 7.139 1.00 86.12 170 ASP A CA 1
ATOM 1344 C C . ASP A 1 170 ? -8.795 -24.492 7.020 1.00 86.12 170 ASP A C 1
ATOM 1346 O O . ASP A 1 170 ? -9.248 -24.836 5.925 1.00 86.12 170 ASP A O 1
ATOM 1350 N N . ALA A 1 171 ? -9.482 -24.684 8.153 1.00 85.44 171 ALA A N 1
ATOM 1351 C CA . ALA A 1 171 ? -10.832 -25.248 8.192 1.00 85.44 171 ALA A CA 1
ATOM 1352 C C . ALA A 1 171 ? -11.881 -24.349 7.514 1.00 85.44 171 ALA A C 1
ATOM 1354 O O . ALA A 1 171 ? -12.852 -24.859 6.949 1.00 85.44 171 ALA A O 1
ATOM 1355 N N . ASP A 1 172 ? -11.669 -23.037 7.515 1.00 84.62 172 ASP A N 1
ATOM 1356 C CA . ASP A 1 172 ? -12.632 -22.048 7.046 1.00 84.62 172 ASP A CA 1
ATOM 1357 C C . ASP A 1 172 ? -12.310 -21.560 5.628 1.00 84.62 172 ASP A C 1
ATOM 1359 O O . ASP A 1 172 ? -13.234 -21.248 4.869 1.00 84.62 172 ASP A O 1
ATOM 1363 N N . TYR A 1 173 ? -11.030 -21.547 5.242 1.00 88.38 173 TYR A N 1
ATOM 1364 C CA . TYR A 1 173 ? -10.554 -20.914 4.017 1.00 88.38 173 TYR A CA 1
ATOM 1365 C C . TYR A 1 173 ? -9.703 -21.813 3.107 1.00 88.38 173 TYR A C 1
ATOM 1367 O O . TYR A 1 173 ? -8.923 -22.664 3.544 1.00 88.38 173 TYR A O 1
ATOM 1375 N N . CYS A 1 174 ? -9.780 -21.527 1.807 1.00 88.94 174 CYS A N 1
ATOM 1376 C CA . CYS A 1 174 ? -8.876 -22.032 0.776 1.00 88.94 174 CYS A CA 1
ATOM 1377 C C . CYS A 1 174 ? -8.425 -20.913 -0.171 1.00 88.94 174 CYS A C 1
ATOM 1379 O O . CYS A 1 174 ? -9.095 -19.891 -0.318 1.00 88.94 174 CYS A O 1
ATOM 1381 N N . ILE A 1 175 ? -7.299 -21.134 -0.843 1.00 88.12 175 ILE A N 1
ATOM 1382 C CA . ILE A 1 175 ? -6.724 -20.250 -1.856 1.00 88.12 175 ILE A CA 1
ATOM 1383 C C . ILE A 1 175 ? -7.045 -20.830 -3.233 1.00 88.12 175 ILE A C 1
ATOM 1385 O O . ILE A 1 175 ? -6.726 -21.986 -3.507 1.00 88.12 175 ILE A O 1
ATOM 1389 N N . GLY A 1 176 ? -7.675 -20.044 -4.100 1.00 83.56 176 GLY A N 1
ATOM 1390 C CA . GLY A 1 176 ? -8.053 -20.461 -5.451 1.00 83.56 176 GLY A CA 1
ATOM 1391 C C . GLY A 1 176 ? -7.695 -19.419 -6.502 1.00 83.56 176 GLY A C 1
ATOM 1392 O O . GLY A 1 176 ? -7.457 -18.252 -6.193 1.00 83.56 176 GLY A O 1
ATOM 1393 N N . THR A 1 177 ? -7.675 -19.828 -7.767 1.00 74.75 177 THR A N 1
ATOM 1394 C CA . THR A 1 177 ? -7.508 -18.889 -8.882 1.00 74.75 177 THR A CA 1
ATOM 1395 C C . THR A 1 177 ? -8.764 -18.049 -9.055 1.00 74.75 177 THR A C 1
ATOM 1397 O O . THR A 1 177 ? -9.849 -18.609 -9.210 1.00 74.75 177 THR A O 1
ATOM 1400 N N . ASP A 1 178 ? -8.618 -16.731 -9.104 1.00 67.75 178 ASP A N 1
ATOM 1401 C CA . ASP A 1 178 ? -9.732 -15.828 -9.368 1.00 67.75 178 ASP A CA 1
ATOM 1402 C C . ASP A 1 178 ? -9.779 -15.426 -10.846 1.00 67.75 178 ASP A C 1
ATOM 1404 O O . ASP A 1 178 ? -8.851 -14.774 -11.336 1.00 67.75 178 ASP A O 1
ATOM 1408 N N . PRO A 1 179 ? -10.836 -15.805 -11.582 1.00 57.84 179 PRO A N 1
ATOM 1409 C CA . PRO A 1 179 ? -10.979 -15.413 -12.976 1.00 57.84 179 PRO A CA 1
ATOM 1410 C C . PRO A 1 179 ? -11.234 -13.904 -13.167 1.00 57.84 179 PRO A C 1
ATOM 1412 O O . PRO A 1 179 ? -10.985 -13.400 -14.261 1.00 57.84 179 PRO A O 1
ATOM 1415 N N . GLU A 1 180 ? -11.704 -13.162 -12.154 1.00 53.91 180 GLU A N 1
ATOM 1416 C CA . GLU A 1 180 ? -11.935 -11.711 -12.263 1.00 53.91 180 GLU A CA 1
ATOM 1417 C C . GLU A 1 180 ? -10.711 -10.859 -11.911 1.00 53.91 180 GLU A C 1
ATOM 1419 O O . GLU A 1 180 ? -10.551 -9.775 -12.480 1.00 53.91 180 GLU A O 1
ATOM 1424 N N . THR A 1 181 ? -9.831 -11.329 -11.025 1.00 51.56 181 THR A N 1
ATOM 1425 C CA . THR A 1 181 ? -8.640 -10.576 -10.588 1.00 51.56 181 THR A CA 1
ATOM 1426 C C . THR A 1 181 ? -7.681 -10.276 -11.741 1.00 51.56 181 THR A C 1
ATOM 1428 O O . THR A 1 181 ? -7.089 -9.203 -11.783 1.00 51.56 181 THR A O 1
ATOM 1431 N N . TYR A 1 182 ? -7.606 -11.153 -12.747 1.00 46.38 182 TYR A N 1
ATOM 1432 C CA . TYR A 1 182 ? -6.841 -10.890 -13.973 1.00 46.38 182 TYR A CA 1
ATOM 1433 C C . TYR A 1 182 ? -7.475 -9.827 -14.889 1.00 46.38 182 TYR A C 1
ATOM 1435 O O . TYR A 1 182 ? -6.786 -9.263 -15.736 1.00 46.38 182 TYR A O 1
ATOM 1443 N N . ARG A 1 183 ? -8.781 -9.552 -14.756 1.00 42.22 183 ARG A N 1
ATOM 1444 C CA . ARG A 1 183 ? -9.536 -8.639 -15.635 1.00 42.22 183 ARG A CA 1
ATOM 1445 C C . ARG A 1 183 ? -9.616 -7.215 -15.083 1.00 42.22 183 ARG A C 1
ATOM 1447 O O . ARG A 1 183 ? -9.722 -6.265 -15.855 1.00 42.22 183 ARG A O 1
ATOM 1454 N N . LYS A 1 184 ? -9.602 -7.057 -13.761 1.00 43.72 184 LYS A N 1
ATOM 1455 C CA . LYS A 1 184 ? -9.595 -5.759 -13.079 1.00 43.72 184 LYS A CA 1
ATOM 1456 C C . LYS A 1 184 ? -8.184 -5.532 -12.547 1.00 43.72 184 LYS A C 1
ATOM 1458 O O . LYS A 1 184 ? -7.957 -5.778 -11.370 1.00 43.72 184 LYS A O 1
ATOM 1463 N N . GLY A 1 185 ? -7.237 -5.136 -13.401 1.00 41.22 185 GLY A N 1
ATOM 1464 C CA . GLY A 1 185 ? -5.847 -4.894 -12.995 1.00 41.22 185 GLY A CA 1
ATOM 1465 C C . GLY A 1 185 ? -5.712 -3.694 -12.052 1.00 41.22 185 GLY A C 1
ATOM 1466 O O . GLY A 1 185 ? -5.357 -2.576 -12.412 1.00 41.22 185 GLY A O 1
ATOM 1467 N N . HIS A 1 186 ? -6.106 -3.927 -10.811 1.00 45.47 186 HIS A N 1
ATOM 1468 C CA . HIS A 1 186 ? -6.096 -2.995 -9.702 1.00 45.47 186 HIS A CA 1
ATOM 1469 C C . HIS A 1 186 ? -5.503 -3.723 -8.508 1.00 45.47 186 HIS A C 1
ATOM 1471 O O . HIS A 1 186 ? -6.230 -4.139 -7.607 1.00 45.47 186 HIS A O 1
ATOM 1477 N N . LEU A 1 187 ? -4.183 -3.902 -8.508 1.00 44.66 187 LEU A N 1
ATOM 1478 C CA . LEU A 1 187 ? -3.497 -4.610 -7.438 1.00 44.66 187 LEU A CA 1
ATOM 1479 C C . LEU A 1 187 ? -2.120 -3.992 -7.108 1.00 44.66 187 LEU A C 1
ATOM 1481 O O . LEU A 1 187 ? -1.062 -4.351 -7.583 1.00 44.66 187 LEU A O 1
ATOM 1485 N N . SER A 1 188 ? -2.165 -3.054 -6.170 1.00 49.03 188 SER A N 1
ATOM 1486 C CA . SER A 1 188 ? -1.088 -2.571 -5.288 1.00 49.03 188 SER A CA 1
ATOM 1487 C C . SER A 1 188 ? 0.211 -2.048 -5.863 1.00 49.03 188 SER A C 1
ATOM 1489 O O . SER A 1 188 ? 1.060 -2.752 -6.391 1.00 49.03 188 SER A O 1
ATOM 1491 N N . ARG A 1 189 ? 0.487 -0.848 -5.371 1.00 56.12 189 ARG A N 1
ATOM 1492 C CA . ARG A 1 189 ? 1.803 -0.487 -4.856 1.00 56.12 189 ARG A CA 1
ATOM 1493 C C . ARG A 1 189 ? 1.751 -0.565 -3.338 1.00 56.12 189 ARG A C 1
ATOM 1495 O O . ARG A 1 189 ? 0.669 -0.424 -2.764 1.00 56.12 189 ARG A O 1
ATOM 1502 N N . VAL A 1 190 ? 2.894 -0.745 -2.686 1.00 54.62 190 VAL A N 1
ATOM 1503 C CA . VAL A 1 190 ? 3.012 -0.400 -1.267 1.00 54.62 190 VAL A CA 1
ATOM 1504 C C . VAL A 1 190 ? 2.771 1.106 -1.164 1.00 54.62 190 VAL A C 1
ATOM 1506 O O . VAL A 1 190 ? 3.604 1.893 -1.598 1.00 54.62 190 VAL A O 1
ATOM 1509 N N . LYS A 1 191 ? 1.597 1.512 -0.672 1.00 61.09 191 LYS A N 1
ATOM 1510 C CA . LYS A 1 191 ? 1.202 2.932 -0.637 1.00 61.09 191 LYS A CA 1
ATOM 1511 C C . LYS A 1 191 ? 1.604 3.643 0.646 1.00 61.09 191 LYS A C 1
ATOM 1513 O O . LYS A 1 191 ? 1.561 4.866 0.696 1.00 61.09 191 LYS A O 1
ATOM 1518 N N . ALA A 1 192 ? 1.957 2.893 1.685 1.00 69.50 192 ALA A N 1
ATOM 1519 C CA . ALA A 1 192 ? 2.207 3.472 2.988 1.00 69.50 192 ALA A CA 1
ATOM 1520 C C . ALA A 1 192 ? 3.345 2.742 3.702 1.00 69.50 192 ALA A C 1
ATOM 1522 O O . ALA A 1 192 ? 3.226 1.597 4.145 1.00 69.50 192 ALA A O 1
ATOM 1523 N N . VAL A 1 193 ? 4.460 3.456 3.808 1.00 79.12 193 VAL A N 1
ATOM 1524 C CA . VAL A 1 193 ? 5.677 3.011 4.474 1.00 79.12 193 VAL A CA 1
ATOM 1525 C C . VAL A 1 193 ? 5.861 3.835 5.737 1.00 79.12 193 VAL A C 1
ATOM 1527 O O . VAL A 1 193 ? 5.627 5.045 5.744 1.00 79.12 193 VAL A O 1
ATOM 1530 N N . VAL A 1 194 ? 6.255 3.156 6.807 1.00 81.12 194 VAL A N 1
ATOM 1531 C CA . VAL A 1 194 ? 6.535 3.750 8.106 1.00 81.12 194 VAL A CA 1
ATOM 1532 C C . VAL A 1 194 ? 8.041 3.747 8.338 1.00 81.12 194 VAL A C 1
ATOM 1534 O O . VAL A 1 194 ? 8.718 2.762 8.030 1.00 81.12 194 VAL A O 1
ATOM 1537 N N . LEU A 1 195 ? 8.551 4.860 8.861 1.00 82.19 195 LEU A N 1
ATOM 1538 C CA . LEU A 1 195 ? 9.970 5.115 9.049 1.00 82.19 195 LEU A CA 1
ATOM 1539 C C . LEU A 1 195 ? 10.328 5.452 10.497 1.00 82.19 195 LEU A C 1
ATOM 1541 O O . LEU A 1 195 ? 9.538 6.050 11.236 1.00 82.19 195 LEU A O 1
ATOM 1545 N N . GLU A 1 196 ? 11.586 5.189 10.835 1.00 81.56 196 GLU A N 1
ATOM 1546 C CA . GLU A 1 196 ? 12.297 5.778 11.967 1.00 81.56 196 GLU A CA 1
ATOM 1547 C C . GLU A 1 196 ? 13.692 6.207 11.499 1.00 81.56 196 GLU A C 1
ATOM 1549 O O . GLU A 1 196 ? 14.447 5.404 10.959 1.00 81.56 196 GLU A O 1
ATOM 1554 N N . SER A 1 197 ? 14.036 7.488 11.665 1.00 83.81 197 SER A N 1
ATOM 1555 C CA . SER A 1 197 ? 15.335 8.043 11.239 1.00 83.81 197 SER A CA 1
ATOM 1556 C C . SER A 1 197 ? 15.702 7.739 9.773 1.00 83.81 197 SER A C 1
ATOM 1558 O O . SER A 1 197 ? 16.826 7.343 9.487 1.00 83.81 197 SER A O 1
ATOM 1560 N N . ALA A 1 198 ? 14.746 7.920 8.852 1.00 84.56 198 ALA A N 1
ATOM 1561 C CA . ALA A 1 198 ? 14.859 7.605 7.418 1.00 84.56 198 ALA A CA 1
ATOM 1562 C C . ALA A 1 198 ? 15.022 6.109 7.069 1.00 84.56 198 ALA A C 1
ATOM 1564 O O . ALA A 1 198 ? 15.176 5.769 5.902 1.00 84.56 198 ALA A O 1
ATOM 1565 N N . ILE A 1 199 ? 14.919 5.201 8.041 1.00 86.75 199 ILE A N 1
ATOM 1566 C CA . ILE A 1 199 ? 14.949 3.752 7.815 1.00 86.75 199 ILE A CA 1
ATOM 1567 C C . ILE A 1 199 ? 13.520 3.224 7.794 1.00 86.75 199 ILE A C 1
ATOM 1569 O O . ILE A 1 199 ? 12.718 3.572 8.660 1.00 86.75 199 ILE A O 1
ATOM 1573 N N . VAL A 1 200 ? 13.206 2.357 6.831 1.00 86.00 200 VAL A N 1
ATOM 1574 C CA . VAL A 1 200 ? 11.916 1.671 6.762 1.00 86.00 200 VAL A CA 1
ATOM 1575 C C . VAL A 1 200 ? 11.790 0.688 7.916 1.00 86.00 200 VAL A C 1
ATOM 1577 O O . VAL A 1 200 ? 12.511 -0.305 7.987 1.00 86.00 200 VAL A O 1
ATOM 1580 N N . THR A 1 201 ? 10.844 0.954 8.812 1.00 85.69 201 THR A N 1
ATOM 1581 C CA . THR A 1 201 ? 10.554 0.103 9.971 1.00 85.69 201 THR A CA 1
ATOM 1582 C C . THR A 1 201 ? 9.320 -0.757 9.760 1.00 85.69 201 THR A C 1
ATOM 1584 O O . THR A 1 201 ? 9.207 -1.825 10.364 1.00 85.69 201 THR A O 1
ATOM 1587 N N . GLY A 1 202 ? 8.411 -0.361 8.867 1.00 84.62 202 GLY A N 1
ATOM 1588 C CA . GLY A 1 202 ? 7.259 -1.185 8.544 1.00 84.62 202 GLY A CA 1
ATOM 1589 C C . GLY A 1 202 ? 6.441 -0.720 7.353 1.00 84.62 202 GLY A C 1
ATOM 1590 O O . GLY A 1 202 ? 6.648 0.350 6.786 1.00 84.62 202 GLY A O 1
ATOM 1591 N N . VAL A 1 203 ? 5.493 -1.569 6.973 1.00 84.25 203 VAL A N 1
ATOM 1592 C CA . VAL A 1 203 ? 4.625 -1.369 5.813 1.00 84.25 203 VAL A CA 1
ATOM 1593 C C . VAL A 1 203 ? 3.182 -1.578 6.230 1.00 84.25 203 VAL A C 1
ATOM 1595 O O . VAL A 1 203 ? 2.837 -2.604 6.826 1.00 84.25 203 VAL A O 1
ATOM 1598 N N . ILE A 1 204 ? 2.333 -0.617 5.886 1.00 84.19 204 ILE A N 1
ATOM 1599 C CA . ILE A 1 204 ? 0.893 -0.666 6.125 1.00 84.19 204 ILE A CA 1
ATOM 1600 C C . ILE A 1 204 ? 0.146 -0.604 4.787 1.00 84.19 204 ILE A C 1
ATOM 1602 O O . ILE A 1 204 ? 0.749 -0.481 3.726 1.00 84.19 204 ILE A O 1
ATOM 1606 N N . ASP A 1 205 ? -1.180 -0.699 4.851 1.00 79.25 205 ASP A N 1
ATOM 1607 C CA . ASP A 1 205 ? -2.057 -0.624 3.679 1.00 79.25 205 ASP A CA 1
ATOM 1608 C C . ASP A 1 205 ? -1.815 -1.720 2.618 1.00 79.25 205 ASP A C 1
ATOM 1610 O O . ASP A 1 205 ? -1.565 -1.469 1.441 1.00 79.25 205 ASP A O 1
ATOM 1614 N N . TRP A 1 206 ? -1.942 -2.976 3.053 1.00 78.88 206 TRP A N 1
ATOM 1615 C CA . TRP A 1 206 ? -1.828 -4.172 2.206 1.00 78.88 206 TRP A CA 1
ATOM 1616 C C . TRP A 1 206 ? -3.107 -4.486 1.405 1.00 78.88 206 TRP A C 1
ATOM 1618 O O . TRP A 1 206 ? -3.216 -5.552 0.807 1.00 78.88 206 TRP A O 1
ATOM 1628 N N . GLN A 1 207 ? -4.102 -3.588 1.397 1.00 74.19 207 GLN A N 1
ATOM 1629 C CA . GLN A 1 207 ? -5.450 -3.860 0.867 1.00 74.19 207 GLN A CA 1
ATOM 1630 C C . GLN A 1 207 ? -5.484 -4.137 -0.641 1.00 74.19 207 GLN A C 1
ATOM 1632 O O . GLN A 1 207 ? -6.466 -4.663 -1.158 1.00 74.19 207 GLN A O 1
ATOM 1637 N N . HIS A 1 208 ? -4.423 -3.757 -1.345 1.00 71.25 208 HIS A N 1
ATOM 1638 C CA . HIS A 1 208 ? -4.301 -3.993 -2.770 1.00 71.25 208 HIS A CA 1
ATOM 1639 C C . HIS A 1 208 ? -3.233 -5.038 -3.110 1.00 71.25 208 HIS A C 1
ATOM 1641 O O . HIS A 1 208 ? -3.042 -5.275 -4.294 1.00 71.25 208 HIS A O 1
ATOM 1647 N N . THR A 1 209 ? -2.509 -5.597 -2.127 1.00 74.88 209 THR A N 1
ATOM 1648 C CA . THR A 1 209 ? -1.315 -6.423 -2.376 1.00 74.88 209 THR A CA 1
ATOM 1649 C C . THR A 1 209 ? -1.637 -7.683 -3.172 1.00 74.88 209 THR A C 1
ATOM 1651 O O . THR A 1 209 ? -2.535 -8.433 -2.792 1.00 74.88 209 THR A O 1
ATOM 1654 N N . ALA A 1 210 ? -0.854 -7.962 -4.218 1.00 74.62 210 ALA A N 1
ATOM 1655 C CA . ALA A 1 210 ? -0.955 -9.195 -4.992 1.00 74.62 210 ALA A CA 1
ATOM 1656 C C . ALA A 1 210 ? 0.396 -9.814 -5.360 1.00 74.62 210 ALA A C 1
ATOM 1658 O O . ALA A 1 210 ? 1.447 -9.179 -5.305 1.00 74.62 210 ALA A O 1
ATOM 1659 N N . VAL A 1 211 ? 0.339 -11.086 -5.761 1.00 76.19 211 VAL A N 1
ATOM 1660 C CA . VAL A 1 211 ? 1.437 -11.759 -6.456 1.00 76.19 211 VAL A CA 1
ATOM 1661 C C . VAL A 1 211 ? 1.285 -11.479 -7.944 1.00 76.19 211 VAL A C 1
ATOM 1663 O O . VAL A 1 211 ? 0.331 -11.941 -8.569 1.00 76.19 211 VAL A O 1
ATOM 1666 N N . GLU A 1 212 ? 2.236 -10.738 -8.503 1.00 75.69 212 GLU A N 1
ATOM 1667 C CA . GLU A 1 212 ? 2.176 -10.250 -9.880 1.00 75.69 212 GLU A CA 1
ATOM 1668 C C . GLU A 1 212 ? 3.440 -10.599 -10.667 1.00 75.69 212 GLU A C 1
ATOM 1670 O O . GLU A 1 212 ? 4.502 -10.845 -10.081 1.00 75.69 212 GLU A O 1
ATOM 1675 N N . PRO A 1 213 ? 3.361 -10.622 -12.008 1.00 78.00 213 PRO A N 1
ATOM 1676 C CA . PRO A 1 213 ? 4.555 -10.703 -12.830 1.00 78.00 213 PRO A CA 1
ATOM 1677 C C . PRO A 1 213 ? 5.470 -9.496 -12.589 1.00 78.00 213 PRO A C 1
ATOM 1679 O O . PRO A 1 213 ? 5.019 -8.355 -12.611 1.00 78.00 213 PRO A O 1
ATOM 1682 N N . ALA A 1 214 ? 6.775 -9.739 -12.444 1.00 77.81 214 ALA A N 1
ATOM 1683 C CA . ALA A 1 214 ? 7.753 -8.691 -12.129 1.00 77.81 214 ALA A CA 1
ATOM 1684 C C . ALA A 1 214 ? 7.801 -7.539 -13.152 1.00 77.81 214 ALA A C 1
ATOM 1686 O O . ALA A 1 214 ? 8.220 -6.447 -12.814 1.00 77.81 214 ALA A O 1
ATOM 1687 N N . TYR A 1 215 ? 7.356 -7.743 -14.396 1.00 78.50 215 TYR A N 1
ATOM 1688 C CA . TYR A 1 215 ? 7.307 -6.667 -15.392 1.00 78.50 215 TYR A CA 1
ATOM 1689 C C . TYR A 1 215 ? 6.227 -5.615 -15.127 1.00 78.50 215 TYR A C 1
ATOM 1691 O O . TYR A 1 215 ? 6.297 -4.545 -15.719 1.00 78.50 215 TYR A O 1
ATOM 1699 N N . VAL A 1 216 ? 5.247 -5.894 -14.261 1.00 77.75 216 VAL A N 1
ATOM 1700 C CA . VAL A 1 216 ? 4.201 -4.927 -13.903 1.00 77.75 216 VAL A CA 1
ATOM 1701 C C . VAL A 1 216 ? 4.772 -3.802 -13.036 1.00 77.75 216 VAL A C 1
ATOM 1703 O O . VAL A 1 216 ? 4.425 -2.642 -13.252 1.00 77.75 216 VAL A O 1
ATOM 1706 N N . SER A 1 217 ? 5.698 -4.111 -12.118 1.00 71.00 217 SER A N 1
ATOM 1707 C CA . SER A 1 217 ? 6.358 -3.097 -11.281 1.00 71.00 217 SER A CA 1
ATOM 1708 C C . SER A 1 217 ? 7.311 -2.194 -12.064 1.00 71.00 217 SER A C 1
ATOM 1710 O O . SER A 1 217 ? 7.544 -1.071 -11.643 1.00 71.00 217 SER A O 1
ATOM 1712 N N . GLU A 1 218 ? 7.819 -2.654 -13.211 1.00 74.56 218 GLU A N 1
ATOM 1713 C CA . GLU A 1 218 ? 8.809 -1.936 -14.034 1.00 74.56 218 GLU A CA 1
ATOM 1714 C C . GLU A 1 218 ? 8.196 -1.032 -15.117 1.00 74.56 218 GLU A C 1
ATOM 1716 O O . GLU A 1 218 ? 8.900 -0.562 -16.015 1.00 74.56 218 GLU A O 1
ATOM 1721 N N . ILE A 1 219 ? 6.876 -0.837 -15.101 1.00 74.44 219 ILE A N 1
ATOM 1722 C CA . ILE A 1 219 ? 6.195 0.043 -16.067 1.00 74.44 219 ILE A CA 1
ATOM 1723 C C . ILE A 1 219 ? 6.164 1.483 -15.598 1.00 74.44 219 ILE A C 1
ATOM 1725 O O . ILE A 1 219 ? 6.234 2.391 -16.420 1.00 74.44 219 ILE A O 1
ATOM 1729 N N . GLU A 1 220 ? 6.107 1.696 -14.290 1.00 72.81 220 GLU A N 1
ATOM 1730 C CA . GLU A 1 220 ? 6.173 3.027 -13.716 1.00 72.81 220 GLU A CA 1
ATOM 1731 C C . GLU A 1 220 ? 7.331 3.105 -12.737 1.00 72.81 220 GLU A C 1
ATOM 1733 O O . GLU A 1 220 ? 7.439 2.316 -11.800 1.00 72.81 220 GLU A O 1
ATOM 1738 N N . THR A 1 221 ? 8.180 4.100 -12.947 1.00 76.88 221 THR A N 1
ATOM 1739 C CA . THR A 1 221 ? 9.199 4.483 -11.980 1.00 76.88 221 THR A CA 1
ATOM 1740 C C . THR A 1 221 ? 8.516 5.181 -10.800 1.00 76.88 221 THR A C 1
ATOM 1742 O O . THR A 1 221 ? 7.614 5.994 -11.026 1.00 76.88 221 THR A O 1
ATOM 1745 N N . PRO A 1 222 ? 8.906 4.903 -9.541 1.00 79.44 222 PRO A N 1
ATOM 1746 C CA . PRO A 1 222 ? 8.467 5.705 -8.404 1.00 79.44 222 PRO A CA 1
ATOM 1747 C C . PRO A 1 222 ? 8.733 7.197 -8.633 1.00 79.44 222 PRO A C 1
ATOM 1749 O O . PRO A 1 222 ? 9.673 7.570 -9.337 1.00 79.44 222 PRO A O 1
ATOM 1752 N N . ASP A 1 223 ? 7.928 8.051 -8.010 1.00 81.81 223 ASP A N 1
ATOM 1753 C CA . ASP A 1 223 ? 8.049 9.509 -8.097 1.00 81.81 223 ASP A CA 1
ATOM 1754 C C . ASP A 1 223 ? 9.453 9.996 -7.708 1.00 81.81 223 ASP A C 1
ATOM 1756 O O . ASP A 1 223 ? 10.098 10.690 -8.487 1.00 81.81 223 ASP A O 1
ATOM 1760 N N . PHE A 1 224 ? 9.986 9.527 -6.578 1.00 83.69 224 PHE A N 1
ATOM 1761 C CA . PHE A 1 224 ? 11.352 9.821 -6.131 1.00 83.69 224 PHE A CA 1
ATOM 1762 C C . PHE A 1 224 ? 12.444 9.219 -7.029 1.00 83.69 224 PHE A C 1
ATOM 1764 O O . PHE A 1 224 ? 13.607 9.604 -6.937 1.00 83.69 224 PHE A O 1
ATOM 1771 N N . GLY A 1 225 ? 12.098 8.233 -7.860 1.00 83.50 225 GLY A N 1
ATOM 1772 C CA . GLY A 1 225 ? 13.004 7.613 -8.826 1.00 83.50 225 GLY A CA 1
ATOM 1773 C C . GLY A 1 225 ? 12.996 8.309 -10.188 1.00 83.50 225 GLY A C 1
ATOM 1774 O O . GLY A 1 225 ? 13.745 7.903 -11.075 1.00 83.50 225 GLY A O 1
ATOM 1775 N N . THR A 1 226 ? 12.139 9.316 -10.373 1.00 84.31 226 THR A N 1
ATOM 1776 C CA . THR A 1 226 ? 11.991 10.060 -11.623 1.00 84.31 226 THR A CA 1
ATOM 1777 C C . THR A 1 226 ? 12.755 11.377 -11.526 1.00 84.31 226 THR A C 1
ATOM 1779 O O . THR A 1 226 ? 12.569 12.144 -10.585 1.00 84.31 226 THR A O 1
ATOM 1782 N N . GLU A 1 227 ? 13.616 11.646 -12.508 1.00 81.94 227 GLU A N 1
ATOM 1783 C CA . GLU A 1 227 ? 14.313 12.931 -12.600 1.00 81.94 227 GLU A CA 1
ATOM 1784 C C . GLU A 1 227 ? 13.307 14.056 -12.874 1.00 81.94 227 GLU A C 1
ATOM 1786 O O . GLU A 1 227 ? 12.479 13.963 -13.789 1.00 81.94 227 GLU A O 1
ATOM 1791 N N . LEU A 1 228 ? 13.389 15.129 -12.088 1.00 78.19 228 LEU A N 1
ATOM 1792 C CA . LEU A 1 228 ? 12.602 16.332 -12.322 1.00 78.19 228 LEU A CA 1
ATOM 1793 C C . LEU A 1 228 ? 13.042 16.985 -13.635 1.00 78.19 228 LEU A C 1
ATOM 1795 O O . LEU A 1 228 ? 14.213 17.306 -13.835 1.00 78.19 228 LEU A O 1
ATOM 1799 N N . LYS A 1 229 ? 12.083 17.210 -14.535 1.00 69.38 229 LYS A N 1
ATOM 1800 C CA . LYS A 1 229 ? 12.302 18.030 -15.728 1.00 69.38 229 LYS A CA 1
ATOM 1801 C C . LYS A 1 229 ? 12.063 19.490 -15.355 1.00 69.38 229 LYS A C 1
ATOM 1803 O O . LYS A 1 229 ? 11.105 19.792 -14.653 1.00 69.38 229 LYS A O 1
ATOM 1808 N N . LEU A 1 230 ? 12.931 20.375 -15.837 1.00 61.09 230 LEU A N 1
ATOM 1809 C CA . LEU A 1 230 ? 12.722 21.823 -15.798 1.00 61.09 230 LEU A CA 1
ATOM 1810 C C . LEU A 1 230 ? 11.490 22.163 -16.660 1.00 61.09 230 LEU A C 1
ATOM 1812 O O . LEU A 1 230 ? 11.607 22.295 -17.876 1.00 61.09 230 LEU A O 1
ATOM 1816 N N . ASP A 1 231 ? 10.321 22.217 -16.035 1.00 63.28 231 ASP A N 1
ATOM 1817 C CA . ASP A 1 231 ? 9.047 22.707 -16.582 1.00 63.28 231 ASP A CA 1
ATOM 1818 C C . ASP A 1 231 ? 8.493 23.795 -15.630 1.00 63.28 231 ASP A C 1
ATOM 1820 O O . ASP A 1 231 ? 9.047 23.985 -14.541 1.00 63.28 231 ASP A O 1
ATOM 1824 N N . GLU A 1 232 ? 7.417 24.484 -16.034 1.00 53.28 232 GLU A N 1
ATOM 1825 C CA . GLU A 1 232 ? 6.723 25.631 -15.413 1.00 53.28 232 GLU A CA 1
ATOM 1826 C C . GLU A 1 232 ? 6.570 25.542 -13.876 1.00 53.28 232 GLU A C 1
ATOM 1828 O O . GLU A 1 232 ? 6.483 26.564 -13.190 1.00 53.28 232 GLU A O 1
ATOM 1833 N N . ASP A 1 233 ? 6.584 24.333 -13.308 1.00 54.69 233 ASP A N 1
ATOM 1834 C CA . ASP A 1 233 ? 6.508 24.057 -11.870 1.00 54.69 233 ASP A CA 1
ATOM 1835 C C . ASP A 1 233 ? 7.706 24.597 -11.057 1.00 54.69 233 ASP A C 1
ATOM 1837 O O . ASP A 1 233 ? 7.536 24.985 -9.896 1.00 54.69 233 ASP A O 1
ATOM 1841 N N . LEU A 1 234 ? 8.914 24.653 -11.634 1.00 57.88 234 LEU A N 1
ATOM 1842 C CA . LEU A 1 234 ? 10.121 25.142 -10.945 1.00 57.88 234 LEU A CA 1
ATOM 1843 C C . LEU A 1 234 ? 10.371 26.642 -11.149 1.00 57.88 234 LEU A C 1
ATOM 1845 O O . LEU A 1 234 ? 11.132 27.232 -10.379 1.00 57.88 234 LEU A O 1
ATOM 1849 N N . ASP A 1 235 ? 9.705 27.281 -12.115 1.00 60.94 235 ASP A N 1
ATOM 1850 C CA . ASP A 1 235 ? 9.955 28.673 -12.528 1.00 60.94 235 ASP A CA 1
ATOM 1851 C C . ASP A 1 235 ? 9.723 29.709 -11.411 1.00 60.94 235 ASP A C 1
ATOM 1853 O O . ASP A 1 235 ? 10.220 30.834 -11.482 1.00 60.94 235 ASP A O 1
ATOM 1857 N N . ASN A 1 236 ? 9.008 29.333 -10.345 1.00 65.12 236 ASN A N 1
ATOM 1858 C CA . ASN A 1 236 ? 8.705 30.201 -9.204 1.00 65.12 236 ASN A CA 1
ATOM 1859 C C . ASN A 1 236 ? 9.782 30.210 -8.093 1.00 65.12 236 ASN A C 1
ATOM 1861 O O . ASN A 1 236 ? 9.636 30.956 -7.123 1.00 65.12 236 ASN A O 1
ATOM 1865 N N . LEU A 1 237 ? 10.841 29.398 -8.199 1.00 65.25 237 LEU A N 1
ATOM 1866 C CA . LEU A 1 237 ? 11.910 29.272 -7.193 1.00 65.25 237 LEU A CA 1
ATOM 1867 C C . LEU A 1 237 ? 13.164 30.092 -7.550 1.00 65.25 237 LEU A C 1
ATOM 1869 O O . LEU A 1 237 ? 13.401 30.445 -8.702 1.00 65.25 237 LEU A O 1
ATOM 1873 N N . HIS A 1 238 ? 14.007 30.395 -6.558 1.00 74.94 238 HIS A N 1
ATOM 1874 C CA . HIS A 1 238 ? 15.323 30.994 -6.815 1.00 74.94 238 HIS A CA 1
ATOM 1875 C C . HIS A 1 238 ? 16.281 29.978 -7.463 1.00 74.94 238 HIS A C 1
ATOM 1877 O O . HIS A 1 238 ? 16.249 28.797 -7.123 1.00 74.94 238 HIS A O 1
ATOM 1883 N N . CYS A 1 239 ? 17.190 30.439 -8.335 1.00 75.06 239 CYS A N 1
ATOM 1884 C CA . CYS A 1 239 ? 18.105 29.569 -9.095 1.00 75.06 239 CYS A CA 1
ATOM 1885 C C . CYS A 1 239 ? 18.915 28.590 -8.223 1.00 75.06 239 CYS A C 1
ATOM 1887 O O . CYS A 1 239 ? 19.111 27.443 -8.615 1.00 75.06 239 CYS A O 1
ATOM 1889 N N . ASP A 1 240 ? 19.373 29.020 -7.044 1.00 77.94 240 ASP A N 1
ATOM 1890 C CA . ASP A 1 240 ? 20.174 28.171 -6.148 1.00 77.94 240 ASP A CA 1
ATOM 1891 C C . ASP A 1 240 ? 19.333 27.060 -5.495 1.00 77.94 240 ASP A C 1
ATOM 1893 O O . ASP A 1 240 ? 19.805 25.939 -5.309 1.00 77.94 240 ASP A O 1
ATOM 1897 N N . GLU A 1 241 ? 18.069 27.353 -5.177 1.00 79.06 241 GLU A N 1
ATOM 1898 C CA . GLU A 1 241 ? 17.122 26.390 -4.608 1.00 79.06 241 GLU A CA 1
ATOM 1899 C C . GLU A 1 241 ? 16.674 25.374 -5.666 1.00 79.06 241 GLU A C 1
ATOM 1901 O O . GLU A 1 241 ? 16.659 24.173 -5.401 1.00 79.06 241 GLU A O 1
ATOM 1906 N N . GLN A 1 242 ? 16.428 25.835 -6.899 1.00 78.88 242 GLN A N 1
ATOM 1907 C CA . GLN A 1 242 ? 16.178 24.962 -8.049 1.00 78.88 242 GLN A CA 1
ATOM 1908 C C . GLN A 1 242 ? 17.344 23.995 -8.285 1.00 78.88 242 GLN A C 1
ATOM 1910 O O . GLN A 1 242 ? 17.127 22.795 -8.436 1.00 78.88 242 GLN A O 1
ATOM 1915 N N . ALA A 1 243 ? 18.584 24.497 -8.285 1.00 83.00 243 ALA A N 1
ATOM 1916 C CA . ALA A 1 243 ? 19.767 23.672 -8.520 1.00 83.00 243 ALA A CA 1
ATOM 1917 C C . ALA A 1 243 ? 19.932 22.578 -7.453 1.00 83.00 243 ALA A C 1
ATOM 1919 O O . ALA A 1 243 ? 20.255 21.441 -7.790 1.00 83.00 243 ALA A O 1
ATOM 1920 N N . ALA A 1 244 ? 19.674 22.900 -6.180 1.00 85.69 244 ALA A N 1
ATOM 1921 C CA . ALA A 1 244 ? 19.734 21.927 -5.092 1.00 85.69 244 ALA A CA 1
ATOM 1922 C C . ALA A 1 244 ? 18.648 20.842 -5.210 1.00 85.69 244 ALA A C 1
ATOM 1924 O O . ALA A 1 244 ? 18.937 19.666 -4.995 1.00 85.69 244 ALA A O 1
ATOM 1925 N N . ILE A 1 245 ? 17.421 21.219 -5.584 1.00 85.25 245 ILE A N 1
ATOM 1926 C CA . ILE A 1 245 ? 16.307 20.280 -5.793 1.00 85.25 245 ILE A CA 1
ATOM 1927 C C . ILE A 1 245 ? 16.590 19.342 -6.973 1.00 85.25 245 ILE A C 1
ATOM 1929 O O . ILE A 1 245 ? 16.345 18.140 -6.879 1.00 85.25 245 ILE A O 1
ATOM 1933 N N . ILE A 1 246 ? 17.130 19.873 -8.073 1.00 85.94 246 ILE A N 1
ATOM 1934 C CA . ILE A 1 246 ? 17.493 19.077 -9.253 1.00 85.94 246 ILE A CA 1
ATOM 1935 C C . ILE A 1 246 ? 18.617 18.094 -8.911 1.00 85.94 246 ILE A C 1
ATOM 1937 O O . ILE A 1 246 ? 18.489 16.910 -9.211 1.00 85.94 246 ILE A O 1
ATOM 1941 N N . ASP A 1 247 ? 19.680 18.546 -8.235 1.00 89.50 247 ASP A N 1
ATOM 1942 C CA . ASP A 1 247 ? 20.785 17.671 -7.819 1.00 89.50 247 ASP A CA 1
ATOM 1943 C C . ASP A 1 247 ? 20.307 16.541 -6.892 1.00 89.50 247 ASP A C 1
ATOM 1945 O O . ASP A 1 247 ? 20.716 15.386 -7.047 1.00 89.50 247 ASP A O 1
ATOM 1949 N N . ASP A 1 248 ? 19.409 16.844 -5.953 1.00 90.44 248 ASP A N 1
ATOM 1950 C CA . ASP A 1 248 ? 18.838 15.838 -5.061 1.00 90.44 248 ASP A CA 1
ATOM 1951 C C . ASP A 1 248 ? 17.905 14.858 -5.795 1.00 90.44 248 ASP A C 1
ATOM 1953 O O . ASP A 1 248 ? 17.990 13.647 -5.580 1.00 90.44 248 ASP A O 1
ATOM 1957 N N . SER A 1 249 ? 17.078 15.342 -6.727 1.00 89.38 249 SER A N 1
ATOM 1958 C CA . SER A 1 249 ? 16.229 14.496 -7.577 1.00 89.38 249 SER A CA 1
ATOM 1959 C C . SER A 1 249 ? 17.058 13.554 -8.454 1.00 89.38 249 SER A C 1
ATOM 1961 O O . SER A 1 249 ? 16.814 12.345 -8.459 1.00 89.38 249 SER A O 1
ATOM 1963 N N . GLU A 1 250 ? 18.089 14.067 -9.132 1.00 90.38 250 GLU A N 1
ATOM 1964 C CA . GLU A 1 250 ? 19.012 13.247 -9.919 1.00 90.38 250 GLU A CA 1
ATOM 1965 C C . GLU A 1 250 ? 19.703 12.189 -9.053 1.00 90.38 250 GLU A C 1
ATOM 1967 O O . GLU A 1 250 ? 19.888 11.042 -9.470 1.00 90.38 250 GLU A O 1
ATOM 1972 N N . ARG A 1 251 ? 20.105 12.559 -7.833 1.00 92.81 251 ARG A N 1
ATOM 1973 C CA . ARG A 1 251 ? 20.717 11.639 -6.872 1.00 92.81 251 ARG A CA 1
ATOM 1974 C C . ARG A 1 251 ? 19.750 10.528 -6.481 1.00 92.81 251 ARG A C 1
ATOM 1976 O O . ARG A 1 251 ? 20.149 9.363 -6.495 1.00 92.81 251 ARG A O 1
ATOM 1983 N N . CYS A 1 252 ? 18.503 10.863 -6.163 1.00 91.81 252 CYS A N 1
ATOM 1984 C CA . CYS A 1 252 ? 17.472 9.888 -5.817 1.00 91.81 252 CYS A CA 1
ATOM 1985 C C . CYS A 1 252 ? 17.200 8.917 -6.976 1.00 91.81 252 CYS A C 1
ATOM 1987 O O . CYS A 1 252 ? 17.221 7.700 -6.770 1.00 91.81 252 CYS A O 1
ATOM 1989 N N . ALA A 1 253 ? 17.053 9.437 -8.199 1.00 88.94 253 ALA A N 1
ATOM 1990 C CA . ALA A 1 253 ? 16.853 8.637 -9.405 1.00 88.94 253 ALA A CA 1
ATOM 1991 C C . ALA A 1 253 ? 18.020 7.668 -9.660 1.00 88.94 253 ALA A C 1
ATOM 1993 O O . ALA A 1 253 ? 17.803 6.470 -9.864 1.00 88.94 253 ALA A O 1
ATOM 1994 N N . LYS A 1 254 ? 19.268 8.151 -9.563 1.00 89.75 254 LYS A N 1
ATOM 1995 C CA . LYS A 1 254 ? 20.480 7.327 -9.725 1.00 89.75 254 LYS A CA 1
ATOM 1996 C C . LYS A 1 254 ? 20.557 6.219 -8.675 1.00 89.75 254 LYS A C 1
ATOM 1998 O O . LYS A 1 254 ? 20.776 5.062 -9.027 1.00 89.75 254 LYS A O 1
ATOM 2003 N N . VAL A 1 255 ? 20.325 6.544 -7.401 1.00 90.06 255 VAL A N 1
ATOM 2004 C CA . VAL A 1 255 ? 20.353 5.551 -6.313 1.00 90.06 255 VAL A CA 1
ATOM 2005 C C . VAL A 1 255 ? 19.260 4.499 -6.494 1.00 90.06 255 VAL A C 1
ATOM 2007 O O . VAL A 1 255 ? 19.530 3.311 -6.325 1.00 90.06 255 VAL A O 1
ATOM 2010 N N . TRP A 1 256 ? 18.042 4.891 -6.878 1.00 86.75 256 TRP A N 1
ATOM 2011 C CA . TRP A 1 256 ? 16.979 3.928 -7.165 1.00 86.75 256 TRP A CA 1
ATOM 2012 C C . TRP A 1 256 ? 17.345 3.005 -8.335 1.00 86.75 256 TRP A C 1
ATOM 2014 O O . TRP A 1 256 ? 17.228 1.786 -8.209 1.00 86.75 256 TRP A O 1
ATOM 2024 N N . ALA A 1 257 ? 17.851 3.561 -9.439 1.00 82.62 257 ALA A N 1
ATOM 2025 C CA . ALA A 1 257 ? 18.259 2.787 -10.609 1.00 82.62 257 ALA A CA 1
ATOM 2026 C C . ALA A 1 257 ? 19.364 1.765 -10.281 1.00 82.62 257 ALA A C 1
ATOM 2028 O O . ALA A 1 257 ? 19.283 0.609 -10.704 1.00 82.62 257 ALA A O 1
ATOM 2029 N N . GLU A 1 258 ? 20.361 2.156 -9.481 1.00 83.88 258 GLU A N 1
ATOM 2030 C CA . GLU A 1 258 ? 21.439 1.261 -9.039 1.00 83.88 258 GLU A CA 1
ATOM 2031 C C . GLU A 1 258 ? 20.939 0.110 -8.152 1.00 83.88 258 GLU A C 1
ATOM 2033 O O . GLU A 1 258 ? 21.500 -0.987 -8.188 1.00 83.88 258 GLU A O 1
ATOM 2038 N N . LEU A 1 259 ? 19.889 0.336 -7.359 1.00 79.00 259 LEU A N 1
ATOM 2039 C CA . LEU A 1 259 ? 19.408 -0.616 -6.354 1.00 79.00 259 LEU A CA 1
ATOM 2040 C C . LEU A 1 259 ? 18.223 -1.476 -6.800 1.00 79.00 259 LEU A C 1
ATOM 2042 O O . LEU A 1 259 ? 18.028 -2.560 -6.248 1.00 79.00 259 LEU A O 1
ATOM 2046 N N . ALA A 1 260 ? 17.441 -1.034 -7.784 1.00 67.31 260 ALA A N 1
ATOM 2047 C CA . ALA A 1 260 ? 16.371 -1.836 -8.376 1.00 67.31 260 ALA A CA 1
ATOM 2048 C C . ALA A 1 260 ? 16.941 -2.976 -9.245 1.00 67.31 260 ALA A C 1
ATOM 2050 O O . ALA A 1 260 ? 16.411 -4.090 -9.270 1.00 67.31 260 ALA A O 1
ATOM 2051 N N . PHE A 1 261 ? 18.081 -2.734 -9.901 1.00 64.50 261 PHE A N 1
ATOM 2052 C CA . PHE A 1 261 ? 18.707 -3.668 -10.841 1.00 64.50 261 PHE A CA 1
ATOM 2053 C C . PHE A 1 261 ? 19.168 -5.015 -10.230 1.00 64.50 261 PHE A C 1
ATOM 2055 O O . PHE A 1 261 ? 18.975 -6.056 -10.866 1.00 64.50 261 PHE A O 1
ATOM 2062 N N . PRO A 1 262 ? 19.746 -5.072 -9.009 1.00 61.62 262 PRO A N 1
ATOM 2063 C CA . PRO A 1 262 ? 20.245 -6.314 -8.413 1.00 61.62 262 PRO A CA 1
ATOM 2064 C C . PRO A 1 262 ? 19.169 -7.286 -7.909 1.00 61.62 262 PRO A C 1
ATOM 2066 O O . PRO A 1 262 ? 19.507 -8.416 -7.546 1.00 61.62 262 PRO A O 1
ATOM 2069 N N . CYS A 1 263 ? 17.886 -6.907 -7.856 1.00 69.00 263 CYS A N 1
ATOM 2070 C CA . CYS A 1 263 ? 16.831 -7.874 -7.554 1.00 69.00 263 CYS A CA 1
ATOM 2071 C C . CYS A 1 263 ? 16.654 -8.812 -8.759 1.00 69.00 263 CYS A C 1
ATOM 2073 O O . CYS A 1 263 ? 16.169 -8.398 -9.804 1.00 69.00 263 CYS A O 1
ATOM 2075 N N . TYR A 1 264 ? 17.012 -10.096 -8.628 1.00 65.06 264 TYR A N 1
ATOM 2076 C CA . TYR A 1 264 ? 17.049 -11.041 -9.759 1.00 65.06 264 TYR A CA 1
ATOM 2077 C C . TYR A 1 264 ? 15.738 -11.117 -10.564 1.00 65.06 264 TYR A C 1
ATOM 2079 O O . TYR A 1 264 ? 15.767 -11.264 -11.788 1.00 65.06 264 TYR A O 1
ATOM 2087 N N . LYS A 1 265 ? 14.581 -11.027 -9.890 1.00 72.75 265 LYS A N 1
ATOM 2088 C CA . LYS A 1 265 ? 13.267 -11.059 -10.554 1.00 72.75 265 LYS A CA 1
ATOM 2089 C C . LYS A 1 265 ? 12.964 -9.745 -11.287 1.00 72.75 265 LYS A C 1
ATOM 2091 O O . LYS A 1 265 ? 12.496 -9.807 -12.421 1.00 72.75 265 LYS A O 1
ATOM 2096 N N . MET A 1 266 ? 13.269 -8.596 -10.680 1.00 71.44 266 MET A N 1
ATOM 2097 C CA . MET A 1 266 ? 13.069 -7.269 -11.285 1.00 71.44 266 MET A CA 1
ATOM 2098 C C . MET A 1 266 ? 14.081 -6.997 -12.399 1.00 71.44 266 MET A C 1
ATOM 2100 O O . MET A 1 266 ? 13.686 -6.627 -13.494 1.00 71.44 266 MET A O 1
ATOM 2104 N N . GLY A 1 267 ? 15.366 -7.305 -12.207 1.00 74.44 267 GLY A N 1
ATOM 2105 C CA . GLY A 1 267 ? 16.408 -7.112 -13.220 1.00 74.44 267 GLY A CA 1
ATOM 2106 C C . GLY A 1 267 ? 16.124 -7.850 -14.534 1.00 74.44 267 GLY A C 1
ATOM 2107 O O . GLY A 1 267 ? 16.361 -7.313 -15.614 1.00 74.44 267 GLY A O 1
ATOM 2108 N N . LYS A 1 268 ? 15.526 -9.051 -14.477 1.00 78.19 268 LYS A N 1
ATOM 2109 C CA . LYS A 1 268 ? 15.046 -9.747 -15.686 1.00 78.19 268 LYS A CA 1
ATOM 2110 C C . LYS A 1 268 ? 13.903 -9.020 -16.383 1.00 78.19 268 LYS A C 1
ATOM 2112 O O . LYS A 1 268 ? 13.840 -9.052 -17.607 1.00 78.19 268 LYS A O 1
ATOM 2117 N N . ALA A 1 269 ? 12.996 -8.417 -15.620 1.00 79.75 269 ALA A N 1
ATOM 2118 C CA . ALA A 1 269 ? 11.924 -7.612 -16.178 1.00 79.75 269 ALA A CA 1
ATOM 2119 C C . ALA A 1 269 ? 12.480 -6.325 -16.803 1.00 79.75 269 ALA A C 1
ATOM 2121 O O . ALA A 1 269 ? 12.171 -6.053 -17.955 1.00 79.75 269 ALA A O 1
ATOM 2122 N N . VAL A 1 270 ? 13.372 -5.608 -16.112 1.00 76.38 270 VAL A N 1
ATOM 2123 C CA . VAL A 1 270 ? 14.058 -4.401 -16.611 1.00 76.38 270 VAL A CA 1
ATOM 2124 C C . VAL A 1 270 ? 14.824 -4.663 -17.912 1.00 76.38 270 VAL A C 1
ATOM 2126 O O . VAL A 1 270 ? 14.867 -3.796 -18.782 1.00 76.38 270 VAL A O 1
ATOM 2129 N N . ALA A 1 271 ? 15.390 -5.860 -18.079 1.00 80.56 271 ALA A N 1
ATOM 2130 C CA . ALA A 1 271 ? 16.098 -6.251 -19.297 1.00 80.56 271 ALA A CA 1
ATOM 2131 C C . ALA A 1 271 ? 15.186 -6.474 -20.522 1.00 80.56 271 ALA A C 1
ATOM 2133 O O . ALA A 1 271 ? 15.692 -6.561 -21.639 1.00 80.56 271 ALA A O 1
ATOM 2134 N N . LEU A 1 272 ? 13.864 -6.598 -20.345 1.00 82.00 272 LEU A N 1
ATOM 2135 C CA . LEU A 1 272 ? 12.928 -6.686 -21.470 1.00 82.00 272 LEU A CA 1
ATOM 2136 C C . LEU A 1 272 ? 12.800 -5.326 -22.156 1.00 82.00 272 LEU A C 1
ATOM 2138 O O . LEU A 1 272 ? 12.701 -4.311 -21.477 1.00 82.00 272 LEU A O 1
ATOM 2142 N N . GLU A 1 273 ? 12.698 -5.305 -23.483 1.00 83.88 273 GLU A N 1
ATOM 2143 C CA . GLU A 1 273 ? 12.432 -4.072 -24.233 1.00 83.88 273 GLU A CA 1
ATOM 2144 C C . GLU A 1 273 ? 11.168 -3.356 -23.712 1.00 83.88 273 GLU A C 1
ATOM 2146 O O . GLU A 1 273 ? 10.137 -4.016 -23.524 1.00 83.88 273 GLU A O 1
ATOM 2151 N N . PRO A 1 274 ? 11.192 -2.024 -23.483 1.00 84.50 274 PRO A N 1
ATOM 2152 C CA . PRO A 1 274 ? 10.071 -1.304 -22.882 1.00 84.50 274 PRO A CA 1
ATOM 2153 C C . PRO A 1 274 ? 8.741 -1.546 -23.595 1.00 84.50 274 PRO A C 1
ATOM 2155 O O . PRO A 1 274 ? 7.748 -1.837 -22.934 1.00 84.50 274 PRO A O 1
ATOM 2158 N N . VAL A 1 275 ? 8.716 -1.512 -24.930 1.00 84.12 275 VAL A N 1
ATOM 2159 C CA . VAL A 1 275 ? 7.503 -1.776 -25.730 1.00 84.12 275 VAL A CA 1
ATOM 2160 C C . VAL A 1 275 ? 6.908 -3.151 -25.416 1.00 84.12 275 VAL A C 1
ATOM 2162 O O . VAL A 1 275 ? 5.695 -3.296 -25.266 1.00 84.12 275 VAL A O 1
ATOM 2165 N N . TYR A 1 276 ? 7.763 -4.160 -25.244 1.00 83.88 276 TYR A N 1
ATOM 2166 C CA . TYR A 1 276 ? 7.327 -5.508 -24.902 1.00 83.88 276 TYR A CA 1
ATOM 2167 C C . TYR A 1 276 ? 6.734 -5.569 -23.488 1.00 83.88 276 TYR A C 1
ATOM 2169 O O . TYR A 1 276 ? 5.694 -6.194 -23.287 1.00 83.88 276 TYR A O 1
ATOM 2177 N N . ARG A 1 277 ? 7.325 -4.861 -22.513 1.00 85.62 277 ARG A N 1
ATOM 2178 C CA . ARG A 1 277 ? 6.765 -4.756 -21.151 1.00 85.62 277 ARG A CA 1
ATOM 2179 C C . ARG A 1 277 ? 5.385 -4.106 -21.139 1.00 85.62 277 ARG A C 1
ATOM 2181 O O . ARG A 1 277 ? 4.468 -4.648 -20.524 1.00 85.62 277 ARG A O 1
ATOM 2188 N N . HIS A 1 278 ? 5.230 -2.983 -21.844 1.00 85.56 278 HIS A N 1
ATOM 2189 C CA . HIS A 1 278 ? 3.960 -2.258 -21.924 1.00 85.56 278 HIS A CA 1
ATOM 2190 C C . HIS A 1 278 ? 2.855 -3.138 -22.509 1.00 85.56 278 HIS A C 1
ATOM 2192 O O . HIS A 1 278 ? 1.747 -3.178 -21.980 1.00 85.56 278 HIS A O 1
ATOM 2198 N N . PHE A 1 279 ? 3.168 -3.911 -23.549 1.00 84.69 279 PHE A N 1
ATOM 2199 C CA . PHE A 1 279 ? 2.212 -4.861 -24.098 1.00 84.69 279 PHE A CA 1
ATOM 2200 C C . PHE A 1 279 ? 1.863 -5.995 -23.131 1.00 84.69 279 PHE A C 1
ATOM 2202 O O . PHE A 1 279 ? 0.685 -6.290 -22.942 1.00 84.69 279 PHE A O 1
ATOM 2209 N N . LEU A 1 280 ? 2.859 -6.615 -22.487 1.00 83.50 280 LEU A N 1
ATOM 2210 C CA . LEU A 1 280 ? 2.623 -7.710 -21.537 1.00 83.50 280 LEU A CA 1
ATOM 2211 C C . LEU A 1 280 ? 1.758 -7.293 -20.344 1.00 83.50 280 LEU A C 1
ATOM 2213 O O . LEU A 1 280 ? 1.046 -8.122 -19.776 1.00 83.50 280 LEU A O 1
ATOM 2217 N N . ALA A 1 281 ? 1.802 -6.021 -19.962 1.00 82.81 281 ALA A N 1
ATOM 2218 C CA . ALA A 1 281 ? 0.958 -5.483 -18.907 1.00 82.81 281 ALA A CA 1
ATOM 2219 C C . ALA A 1 281 ? -0.285 -4.750 -19.416 1.00 82.81 281 ALA A C 1
ATOM 2221 O O . ALA A 1 281 ? -1.044 -4.218 -18.610 1.00 82.81 281 ALA A O 1
ATOM 2222 N N . ALA A 1 282 ? -0.555 -4.733 -20.720 1.00 81.31 282 ALA A N 1
ATOM 2223 C CA . ALA A 1 282 ? -1.701 -4.013 -21.267 1.00 81.31 282 ALA A CA 1
ATOM 2224 C C . ALA A 1 282 ? -3.033 -4.482 -20.659 1.00 81.31 282 ALA A C 1
ATOM 2226 O O . ALA A 1 282 ? -3.937 -3.677 -20.429 1.00 81.31 282 ALA A O 1
ATOM 2227 N N . SER A 1 283 ? -3.156 -5.779 -20.353 1.00 74.00 283 SER A N 1
ATOM 2228 C CA . SER A 1 283 ? -4.321 -6.330 -19.647 1.00 74.00 283 SER A CA 1
ATOM 2229 C C . SER A 1 283 ? -4.435 -5.808 -18.218 1.00 74.00 283 SER A C 1
ATOM 2231 O O . SER A 1 283 ? -5.539 -5.628 -17.713 1.00 74.00 283 SER A O 1
ATOM 2233 N N . TYR A 1 284 ? -3.295 -5.555 -17.580 1.00 71.81 284 TYR A N 1
ATOM 2234 C CA . TYR A 1 284 ? -3.204 -5.075 -16.214 1.00 71.81 284 TYR A CA 1
ATOM 2235 C C . TYR A 1 284 ? -3.637 -3.607 -16.113 1.00 71.81 284 TYR A C 1
ATOM 2237 O O . TYR A 1 284 ? -4.493 -3.257 -15.313 1.00 71.81 284 TYR A O 1
ATOM 2245 N N . PHE A 1 285 ? -3.157 -2.744 -17.002 1.00 74.31 285 PHE A N 1
ATOM 2246 C CA . PHE A 1 285 ? -3.534 -1.326 -16.981 1.00 74.31 285 PHE A CA 1
ATOM 2247 C C . PHE A 1 285 ? -4.879 -1.028 -17.673 1.00 74.31 285 PHE A C 1
ATOM 2249 O O . PHE A 1 285 ? -5.268 0.130 -17.833 1.00 74.31 285 PHE A O 1
ATOM 2256 N N . GLY A 1 286 ? -5.613 -2.067 -18.095 1.00 74.94 286 GLY A N 1
ATOM 2257 C CA . GLY A 1 286 ? -6.888 -1.926 -18.803 1.00 74.94 286 GLY A CA 1
ATOM 2258 C C . GLY A 1 286 ? -6.751 -1.298 -20.195 1.00 74.94 286 GLY A C 1
ATOM 2259 O O . GLY A 1 286 ? -7.733 -0.815 -20.755 1.00 74.94 286 GLY A O 1
ATOM 2260 N N . TRP A 1 287 ? -5.547 -1.298 -20.769 1.00 81.88 287 TRP A N 1
ATOM 2261 C CA . TRP A 1 287 ? -5.273 -0.735 -22.092 1.00 81.88 287 TRP A CA 1
ATOM 2262 C C . TRP A 1 287 ? -5.892 -1.572 -23.212 1.00 81.88 287 TRP A C 1
ATOM 2264 O O . TRP A 1 287 ? -6.258 -1.031 -24.247 1.00 81.88 287 TRP A O 1
ATOM 2274 N N . LEU A 1 288 ? -6.121 -2.870 -22.985 1.00 79.12 288 LEU A N 1
ATOM 2275 C CA . LEU A 1 288 ? -6.756 -3.746 -23.978 1.00 79.12 288 LEU A CA 1
ATOM 2276 C C . LEU A 1 288 ? -8.212 -3.380 -24.304 1.00 79.12 288 LEU A C 1
ATOM 2278 O O . LEU A 1 288 ? -8.715 -3.786 -25.347 1.00 79.12 288 LEU A O 1
ATOM 2282 N N . THR A 1 289 ? -8.917 -2.661 -23.424 1.00 79.50 289 THR A N 1
ATOM 2283 C CA . THR A 1 289 ? -10.310 -2.251 -23.685 1.00 79.50 289 THR A CA 1
ATOM 2284 C C . THR A 1 289 ? -10.417 -0.869 -24.312 1.00 79.50 289 THR A C 1
ATOM 2286 O O . THR A 1 289 ? -11.530 -0.400 -24.542 1.00 79.50 289 THR A O 1
ATOM 2289 N N . LYS A 1 290 ? -9.288 -0.202 -24.559 1.00 83.06 290 LYS A N 1
ATOM 2290 C CA . LYS A 1 290 ? -9.255 1.124 -25.155 1.00 83.06 290 LYS A CA 1
ATOM 2291 C C . LYS A 1 290 ? -8.609 1.044 -26.532 1.00 83.06 290 LYS A C 1
ATOM 2293 O O . LYS A 1 290 ? -7.462 0.635 -26.670 1.00 83.06 290 LYS A O 1
ATOM 2298 N N . GLU A 1 291 ? -9.388 1.384 -27.551 1.00 84.94 291 GLU A N 1
ATOM 2299 C CA . GLU A 1 291 ? -9.026 1.158 -28.953 1.00 84.94 291 GLU A CA 1
ATOM 2300 C C . GLU A 1 291 ? -7.711 1.850 -29.339 1.00 84.94 291 GLU A C 1
ATOM 2302 O O . GLU A 1 291 ? -6.847 1.213 -29.935 1.00 84.94 291 GLU A O 1
ATOM 2307 N N . ILE A 1 292 ? -7.526 3.112 -28.943 1.00 84.50 292 ILE A N 1
ATOM 2308 C CA . ILE A 1 292 ? -6.344 3.910 -29.301 1.00 84.50 292 ILE A CA 1
ATOM 2309 C C . ILE A 1 292 ? -5.082 3.334 -28.652 1.00 84.50 292 ILE A C 1
ATOM 2311 O O . ILE A 1 292 ? -4.090 3.084 -29.337 1.00 84.50 292 ILE A O 1
ATOM 2315 N N . GLU A 1 293 ? -5.118 3.074 -27.343 1.00 85.25 293 GLU A N 1
ATOM 2316 C CA . GLU A 1 293 ? -3.987 2.497 -26.618 1.00 85.25 293 GLU A CA 1
ATOM 2317 C C . GLU A 1 293 ? -3.624 1.107 -27.153 1.00 85.25 293 GLU A C 1
ATOM 2319 O O . GLU A 1 293 ? -2.445 0.803 -27.329 1.00 85.25 293 GLU A O 1
ATOM 2324 N N . LEU A 1 294 ? -4.621 0.278 -27.474 1.00 84.50 294 LEU A N 1
ATOM 2325 C CA . LEU A 1 294 ? -4.391 -1.039 -28.058 1.00 84.50 294 LEU A CA 1
ATOM 2326 C C . LEU A 1 294 ? -3.736 -0.949 -29.444 1.00 84.50 294 LEU A C 1
ATOM 2328 O O . LEU A 1 294 ? -2.758 -1.655 -29.692 1.00 84.50 294 LEU A O 1
ATOM 2332 N N . ILE A 1 295 ? -4.240 -0.085 -30.333 1.00 85.38 295 ILE A N 1
ATOM 2333 C CA . ILE A 1 295 ? -3.658 0.121 -31.669 1.00 85.38 295 ILE A CA 1
ATOM 2334 C C . ILE A 1 295 ? -2.208 0.599 -31.542 1.00 85.38 295 ILE A C 1
ATOM 2336 O O . ILE A 1 295 ? -1.325 0.052 -32.202 1.00 85.38 295 ILE A O 1
ATOM 2340 N N . SER A 1 296 ? -1.943 1.560 -30.653 1.00 86.06 296 SER A N 1
ATOM 2341 C CA . SER A 1 296 ? -0.593 2.070 -30.389 1.00 86.06 296 SER A CA 1
ATOM 2342 C C . SER A 1 296 ? 0.371 0.960 -29.940 1.00 86.06 296 SER A C 1
ATOM 2344 O O . SER A 1 296 ? 1.426 0.762 -30.545 1.00 86.06 296 SER A O 1
ATOM 2346 N N . LEU A 1 297 ? -0.033 0.137 -28.967 1.00 86.88 297 LEU A N 1
ATOM 2347 C CA . LEU A 1 297 ? 0.789 -0.968 -28.458 1.00 86.88 297 LEU A CA 1
ATOM 2348 C C . LEU A 1 297 ? 1.095 -2.029 -29.524 1.00 86.88 297 LEU A C 1
ATOM 2350 O O . LEU A 1 297 ? 2.228 -2.504 -29.629 1.00 86.88 297 LEU A O 1
ATOM 2354 N N . ILE A 1 298 ? 0.093 -2.416 -30.318 1.00 86.69 298 ILE A N 1
ATOM 2355 C CA . ILE A 1 298 ? 0.279 -3.417 -31.375 1.00 86.69 298 ILE A CA 1
ATOM 2356 C C . ILE A 1 298 ? 1.155 -2.844 -32.502 1.00 86.69 298 ILE A C 1
ATOM 2358 O O . ILE A 1 298 ? 2.011 -3.559 -33.032 1.00 86.69 298 ILE A O 1
ATOM 2362 N N . ASN A 1 299 ? 1.001 -1.558 -32.837 1.00 85.94 299 ASN A N 1
ATOM 2363 C CA . ASN A 1 299 ? 1.855 -0.863 -33.802 1.00 85.94 299 ASN A CA 1
ATOM 2364 C C . ASN A 1 299 ? 3.328 -0.899 -33.387 1.00 85.94 299 ASN A C 1
ATOM 2366 O O . ASN A 1 299 ? 4.189 -1.239 -34.205 1.00 85.94 299 ASN A O 1
ATOM 2370 N N . ASP A 1 300 ? 3.622 -0.577 -32.129 1.00 87.00 300 ASP A N 1
ATOM 2371 C CA . ASP A 1 300 ? 4.995 -0.535 -31.633 1.00 87.00 300 ASP A CA 1
ATOM 2372 C C . ASP A 1 300 ? 5.634 -1.928 -31.586 1.00 87.00 300 ASP A C 1
ATOM 2374 O O . ASP A 1 300 ? 6.786 -2.090 -32.001 1.00 87.00 300 ASP A O 1
ATOM 2378 N N . ILE A 1 301 ? 4.879 -2.967 -31.208 1.00 87.56 301 ILE A N 1
ATOM 2379 C CA . ILE A 1 301 ? 5.355 -4.353 -31.335 1.00 87.56 301 ILE A CA 1
ATOM 2380 C C . ILE A 1 301 ? 5.605 -4.724 -32.789 1.00 87.56 301 ILE A C 1
ATOM 2382 O O . ILE A 1 301 ? 6.624 -5.339 -33.091 1.00 87.56 301 ILE A O 1
ATOM 2386 N N . GLY A 1 302 ? 4.703 -4.358 -33.700 1.00 87.19 302 GLY A N 1
ATOM 2387 C CA . GLY A 1 302 ? 4.863 -4.652 -35.120 1.00 87.19 302 GLY A CA 1
ATOM 2388 C C . GLY A 1 302 ? 6.138 -4.036 -35.697 1.00 87.19 302 GLY A C 1
ATOM 2389 O O . GLY A 1 302 ? 6.849 -4.695 -36.456 1.00 87.19 302 GLY A O 1
ATOM 2390 N N . ARG A 1 303 ? 6.474 -2.805 -35.289 1.00 85.12 303 ARG A N 1
ATOM 2391 C CA . ARG A 1 303 ? 7.725 -2.124 -35.669 1.00 85.12 303 ARG A CA 1
ATOM 2392 C C . ARG A 1 303 ? 8.962 -2.835 -35.129 1.00 85.12 303 ARG A C 1
ATOM 2394 O O . ARG A 1 303 ? 9.965 -2.924 -35.833 1.00 85.12 303 ARG A O 1
ATOM 2401 N N . LEU A 1 304 ? 8.893 -3.340 -33.899 1.00 85.62 304 LEU A N 1
ATOM 2402 C CA . LEU A 1 304 ? 10.021 -3.981 -33.228 1.00 85.62 304 LEU A CA 1
ATOM 2403 C C . LEU A 1 304 ? 10.057 -5.506 -33.386 1.00 85.62 304 LEU A C 1
ATOM 2405 O O . LEU A 1 304 ? 10.988 -6.118 -32.880 1.00 85.62 304 LEU A O 1
ATOM 2409 N N . TRP A 1 305 ? 9.114 -6.118 -34.111 1.00 87.69 305 TRP A N 1
ATOM 2410 C CA . TRP A 1 305 ? 8.881 -7.570 -34.166 1.00 87.69 305 TRP A CA 1
ATOM 2411 C C . TRP A 1 305 ? 10.163 -8.404 -34.286 1.00 87.69 305 TRP A C 1
ATOM 2413 O O . TRP A 1 305 ? 10.450 -9.256 -33.446 1.00 87.69 305 TRP A O 1
ATOM 2423 N N . ASN A 1 306 ? 10.985 -8.098 -35.291 1.00 85.94 306 ASN A N 1
ATOM 2424 C CA . ASN A 1 306 ? 12.251 -8.797 -35.514 1.00 85.94 306 ASN A CA 1
ATOM 2425 C C . ASN A 1 306 ? 13.332 -8.398 -34.495 1.00 85.94 306 ASN A C 1
ATOM 2427 O O . ASN A 1 306 ? 14.154 -9.229 -34.120 1.00 85.94 306 ASN A O 1
ATOM 2431 N N . ALA A 1 307 ? 13.337 -7.140 -34.042 1.00 83.75 307 ALA A N 1
ATOM 2432 C CA . ALA A 1 307 ? 14.309 -6.622 -33.078 1.00 83.75 307 ALA A CA 1
ATOM 2433 C C . ALA A 1 307 ? 14.143 -7.258 -31.687 1.00 83.75 307 ALA A C 1
ATOM 2435 O O . ALA A 1 307 ? 15.136 -7.526 -31.019 1.00 83.75 307 ALA A O 1
ATOM 2436 N N . ILE A 1 308 ? 12.907 -7.580 -31.288 1.00 78.81 308 ILE A N 1
ATOM 2437 C CA . ILE A 1 308 ? 12.604 -8.301 -30.040 1.00 78.81 308 ILE A CA 1
ATOM 2438 C C . ILE A 1 308 ? 12.708 -9.831 -30.183 1.00 78.81 308 ILE A C 1
ATOM 2440 O O . ILE A 1 308 ? 12.335 -10.564 -29.269 1.00 78.81 308 ILE A O 1
ATOM 2444 N N . GLY A 1 309 ? 13.199 -10.330 -31.324 1.00 83.56 309 GLY A N 1
ATOM 2445 C CA . GLY A 1 309 ? 13.460 -11.754 -31.550 1.00 83.56 309 GLY A CA 1
ATOM 2446 C C . GLY A 1 309 ? 12.225 -12.611 -31.848 1.00 83.56 309 GLY A C 1
ATOM 2447 O O . GLY A 1 309 ? 12.302 -13.835 -31.719 1.00 83.56 309 GLY A O 1
ATOM 2448 N N . MET A 1 310 ? 11.095 -12.014 -32.247 1.00 84.19 310 MET A N 1
ATOM 2449 C CA . MET A 1 310 ? 9.927 -12.786 -32.685 1.00 84.19 310 MET A CA 1
ATOM 2450 C C . MET A 1 310 ? 10.185 -13.415 -34.055 1.00 84.19 310 MET A C 1
ATOM 2452 O O . MET A 1 310 ? 10.859 -12.850 -34.914 1.00 84.19 310 MET A O 1
ATOM 2456 N N . THR A 1 311 ? 9.651 -14.619 -34.256 1.00 88.62 311 THR A N 1
ATOM 2457 C CA . THR A 1 311 ? 9.836 -15.377 -35.500 1.00 88.62 311 THR A CA 1
ATOM 2458 C C . THR A 1 311 ? 8.665 -15.162 -36.459 1.00 88.62 311 THR A C 1
ATOM 2460 O O . THR A 1 311 ? 7.532 -14.945 -36.033 1.00 88.62 311 THR A O 1
ATOM 2463 N N . GLY A 1 312 ? 8.934 -15.240 -37.765 1.00 88.06 312 GLY A N 1
ATOM 2464 C CA . GLY A 1 312 ? 7.922 -15.056 -38.811 1.00 88.06 312 GLY A CA 1
ATOM 2465 C C . GLY A 1 312 ? 7.551 -13.592 -39.071 1.00 88.06 312 GLY A C 1
ATOM 2466 O O . GLY A 1 312 ? 8.186 -12.676 -38.556 1.00 88.06 312 GLY A O 1
ATOM 2467 N N . GLU A 1 313 ? 6.526 -13.371 -39.897 1.00 84.75 313 GLU A N 1
ATOM 2468 C CA . GLU A 1 313 ? 5.964 -12.032 -40.112 1.00 84.75 313 GLU A CA 1
ATOM 2469 C C . GLU A 1 313 ? 5.054 -11.630 -38.947 1.00 84.75 313 GLU A C 1
ATOM 2471 O O . GLU A 1 313 ? 4.314 -12.461 -38.415 1.00 84.75 313 GLU A O 1
ATOM 2476 N N . CYS A 1 314 ? 5.059 -10.340 -38.598 1.00 84.94 314 CYS A N 1
ATOM 2477 C CA . CYS A 1 314 ? 4.087 -9.796 -37.657 1.00 84.94 314 CYS A CA 1
ATOM 2478 C C . CYS A 1 314 ? 2.657 -10.059 -38.178 1.00 84.94 314 CYS A C 1
ATOM 2480 O O . CYS A 1 314 ? 2.343 -9.674 -39.311 1.00 84.94 314 CYS A O 1
ATOM 2482 N N . PRO A 1 315 ? 1.773 -10.683 -37.375 1.00 83.06 315 PRO A N 1
ATOM 2483 C CA . PRO A 1 315 ? 0.412 -11.007 -37.800 1.00 83.06 315 PRO A CA 1
ATOM 2484 C C . PRO A 1 315 ? -0.463 -9.761 -37.970 1.00 83.06 315 PRO A C 1
ATOM 2486 O O . PRO A 1 315 ? -1.452 -9.797 -38.701 1.00 83.06 315 PRO A O 1
ATOM 2489 N N . TYR A 1 316 ? -0.105 -8.657 -37.314 1.00 80.88 316 TYR A N 1
ATOM 2490 C CA . TYR A 1 316 ? -0.798 -7.388 -37.449 1.00 80.88 316 TYR A CA 1
ATOM 2491 C C . TYR A 1 316 ? -0.096 -6.495 -38.474 1.00 80.88 316 TYR A C 1
ATOM 2493 O O . TYR A 1 316 ? 1.083 -6.158 -38.334 1.00 80.88 316 TYR A O 1
ATOM 2501 N N . LYS A 1 317 ? -0.841 -6.098 -39.508 1.00 77.38 317 LYS A N 1
ATOM 2502 C CA . LYS A 1 317 ? -0.392 -5.152 -40.532 1.00 77.38 317 LYS A CA 1
ATOM 2503 C C . LYS A 1 317 ? -1.124 -3.835 -40.317 1.00 77.38 317 LYS A C 1
ATOM 2505 O O . LYS A 1 317 ? -2.321 -3.758 -40.568 1.00 77.38 317 LYS A O 1
ATOM 2510 N N . VAL A 1 318 ? -0.384 -2.828 -39.862 1.00 70.75 318 VAL A N 1
ATOM 2511 C CA . VAL A 1 318 ? -0.898 -1.477 -39.601 1.00 70.75 318 VAL A CA 1
ATOM 2512 C C . VAL A 1 318 ? -1.562 -0.920 -40.860 1.00 70.75 318 VAL A C 1
ATOM 2514 O O . VAL A 1 318 ? -0.884 -0.762 -41.883 1.00 70.75 318 VAL A O 1
ATOM 2517 N N . SER A 1 319 ? -2.861 -0.622 -40.802 1.00 73.94 319 SER A N 1
ATOM 2518 C CA . SER A 1 319 ? -3.563 0.023 -41.915 1.00 73.94 319 SER A CA 1
ATOM 2519 C C . SER A 1 319 ? -3.239 1.523 -41.978 1.00 73.94 319 SER A C 1
ATOM 2521 O O . SER A 1 319 ? -2.690 2.094 -41.037 1.00 73.94 319 SER A O 1
ATOM 2523 N N . ASN A 1 320 ? -3.558 2.191 -43.091 1.00 72.00 320 ASN A N 1
ATOM 2524 C CA . ASN A 1 320 ? -3.412 3.651 -43.163 1.00 72.00 320 ASN A CA 1
ATOM 2525 C C . ASN A 1 320 ? -4.385 4.368 -42.210 1.00 72.00 320 ASN A C 1
ATOM 2527 O O . ASN A 1 320 ? -4.005 5.374 -41.627 1.00 72.00 320 ASN A O 1
ATOM 2531 N N . GLU A 1 321 ? -5.583 3.816 -41.992 1.00 70.88 321 GLU A N 1
ATOM 2532 C CA . GLU A 1 321 ? -6.566 4.360 -41.043 1.00 70.88 321 GLU A CA 1
ATOM 2533 C C . GLU A 1 321 ? -6.064 4.287 -39.593 1.00 70.88 321 GLU A C 1
ATOM 2535 O O . GLU A 1 321 ? -6.263 5.224 -38.825 1.00 70.88 321 GLU A O 1
ATOM 2540 N N . ASP A 1 322 ? -5.348 3.220 -39.221 1.00 68.38 322 ASP A N 1
ATOM 2541 C CA . ASP A 1 322 ? -4.752 3.085 -37.883 1.00 68.38 322 ASP A CA 1
ATOM 2542 C C . ASP A 1 322 ? -3.654 4.129 -37.628 1.00 68.38 322 ASP A C 1
ATOM 2544 O O . ASP A 1 322 ? -3.449 4.547 -36.491 1.00 68.38 322 ASP A O 1
ATOM 2548 N N . ARG A 1 323 ? -2.953 4.573 -38.683 1.00 67.56 323 ARG A N 1
ATOM 2549 C CA . ARG A 1 323 ? -1.906 5.608 -38.593 1.00 67.56 323 ARG A CA 1
ATOM 2550 C C . ARG A 1 323 ? -2.462 7.017 -38.430 1.00 67.56 323 ARG A C 1
ATOM 2552 O O . ARG A 1 323 ? -1.724 7.888 -37.997 1.00 67.56 323 ARG A O 1
ATOM 2559 N N . GLU A 1 324 ? -3.714 7.247 -38.815 1.00 70.50 324 GLU A N 1
ATOM 2560 C CA . GLU A 1 324 ? -4.384 8.546 -38.674 1.00 70.50 324 GLU A CA 1
ATOM 2561 C C . GLU A 1 324 ? -5.072 8.703 -37.305 1.00 70.50 324 GLU A C 1
ATOM 2563 O O . GLU A 1 324 ? -5.477 9.807 -36.945 1.00 70.50 324 GLU A O 1
ATOM 2568 N N . ARG A 1 325 ? -5.217 7.609 -36.541 1.00 67.00 325 ARG A N 1
ATOM 2569 C CA . ARG A 1 325 ? -5.923 7.559 -35.246 1.00 67.00 325 ARG A CA 1
ATOM 2570 C C . ARG A 1 325 ? -5.021 7.698 -34.012 1.00 67.00 325 ARG A C 1
ATOM 2572 O O . ARG A 1 325 ? -5.558 7.908 -32.925 1.00 67.00 325 ARG A O 1
ATOM 2579 N N . VAL A 1 326 ? -3.706 7.533 -34.167 1.00 59.34 326 VAL A N 1
ATOM 2580 C CA . VAL A 1 326 ? -2.679 7.600 -33.105 1.00 59.34 326 VAL A CA 1
ATOM 2581 C C . VAL A 1 326 ? -1.791 8.808 -33.348 1.00 59.34 326 VAL A C 1
ATOM 2583 O O . VAL A 1 326 ? -1.517 9.532 -32.368 1.00 59.34 326 VAL A O 1
#

Nearest PDB structures (foldseek):
  4dca-assembly1_A  TM=3.914E-01  e=6.969E-02  Escherichia coli
  8xov-assembly1_A  TM=3.060E-01  e=9.963E-01  Homo sapiens

Radius of gyration: 24.41 Å; Cα contacts (8 Å, |Δi|>4): 400; chains: 1; bounding box: 50×57×83 Å

pLDDT: mean 79.79, std 12.03, range [35.34, 95.12]